Protein AF-0000000075095372 (afdb_homodimer)

Nearest PDB structures (foldseek):
  3ww0-assembly1_B  TM=9.740E-01  e=1.555E-12  Homo sapiens
  3ww0-assembly1_A  TM=9.741E-01  e=2.076E-12  Homo sapiens
  3wvz-assembly1_B  TM=9.297E-01  e=2.937E-12  Homo sapiens
  3wvz-assembly1_A  TM=8.226E-01  e=2.199E-12  Homo sapiens
  6oe6-assembly1_A  TM=3.689E-01  e=2.497E+00  Leptospira interrogans serovar Copenhageni str. Fiocruz L1-130

Foldseek 3Di:
DQQQKWKDQPPDDIDSRWDDPDPFKTKDKDALQQPGFKMKMFTPPPDFDPPQKKKWKWKWDDDVVDPTDTHTFAIAHPVRGMDMGTCNVVVVVVVVVVVPPDPPPDDPPPRRSMMMMMIGIGGPVCRVVVVVVNVPPPPPPPPD/DQQQKWKDQPPDDIDSRWDDPDPFKTKDKDALQQPTFKMKMFTPPPDFDPPQKKKWKWKWDDDVVDDTDTHTFAIAHPVRGMDMGGCNVVVVVVVVVVVPPDPPPDDPPPSRSMMMMMIGIGGPVCRVVVVVVNVPVPPPPPPD

Solvent-accessible surface area (backbone atoms only — not comparable to full-atom values): 16147 Å² total; per-residue (Å²): 117,40,61,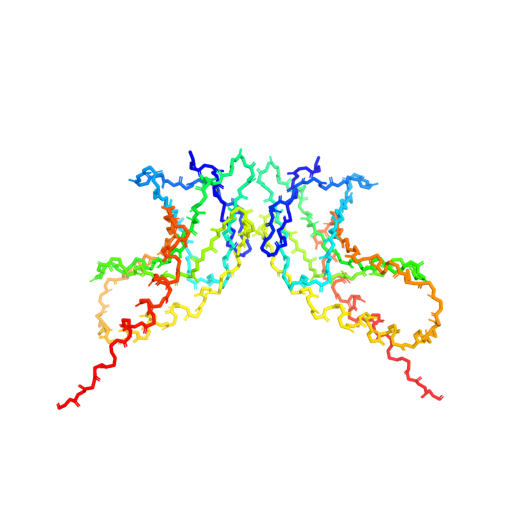27,40,32,37,32,44,66,34,34,62,60,41,42,79,34,40,67,78,49,98,48,32,34,37,40,78,38,71,73,42,80,78,43,47,39,37,35,44,31,37,60,70,78,51,79,68,65,88,69,36,25,37,38,32,29,38,27,55,61,38,96,91,41,77,78,53,74,39,82,74,52,65,33,29,80,86,30,19,17,40,75,43,81,42,47,71,54,51,54,54,52,48,59,68,45,61,74,63,74,84,75,83,75,77,80,65,74,70,70,42,40,29,34,43,35,36,35,58,37,58,49,83,47,51,66,59,54,60,54,47,64,65,55,66,63,67,74,78,69,84,124,118,41,62,27,40,33,37,32,45,66,35,34,62,59,43,43,78,34,41,66,79,49,96,49,30,33,36,39,79,38,70,73,40,80,78,43,46,40,36,34,45,31,38,58,71,77,51,79,68,65,88,70,38,25,37,37,32,30,38,26,54,60,37,96,91,42,75,79,53,76,38,81,75,51,65,32,29,80,88,30,19,17,39,74,42,81,42,45,69,55,51,55,56,50,51,61,66,46,60,74,63,76,85,76,83,78,77,78,68,76,71,70,42,40,28,34,42,34,36,36,59,39,58,49,83,48,51,65,58,53,59,54,46,63,66,56,65,64,67,74,79,71,83,121

Sequence (288 aa):
MSNVFGLIVSGRLVQTNFAPLSETQFLITITEADNINHAVVFLTGVAPLPAGTVGMVYWSWPDPAAPPNWQLLGHISNTKPSAIFKIGTLKKLHELSSENKFISAFGQQQICHNAQIGIAIEPESNVQLLASSVVSTSATYVFGMSNVFGLIVSGRLVQTNFAPLSETQFLITITEADNINHAVVFLTGVAPLPAGTVGMVYWSWPDPAAPPNWQLLGHISNTKPSAIFKIGTLKKLHELSSENKFISAFGQQQICHNAQIGIAIEPESNVQLLASSVVSTSATYVFG

Organism: Spodoptera litura (NCBI:txid69820)

InterPro domains:
  IPR008493 Hikeshi-like, N-terminal domain [PF05603] (8-129)
  IPR031318 OPI10 family [PTHR12925] (1-130)

pLDDT: mean 78.56, std 23.01, range [23.28, 98.75]

Radius of gyration: 22.29 Å; Cα contacts (8 Å, |Δi|>4): 541; chains: 2; bounding box: 46×72×50 Å

Secondary structure (DSSP, 8-state):
-GGGEEEEETTS--B--PEESSSSEEEEEESSGGG--EEEEEE-SSSPPPTTEEEEEEEE--BTTB---EEEEEEE-SSS-EEEEE-HHHHHHHHHHGGGS---SS--------EEEEEEEEETTHHHHHHHHHHHT-------/-GGGEEEEETTS--B--PEESSSSEEEEEESSGGG--EEEEEE-SSSPPPTTEEEEEEEE--BTTB---EEEEEEE-SSS-EEEEE-HHHHHHHHHHGGGS----S--------EEEEEEEEEGGGHHHHHHHHHHT-------

Structure (mmCIF, N/CA/C/O backbone):
data_AF-0000000075095372-model_v1
#
loop_
_entity.id
_entity.type
_entity.pdbx_description
1 polymer 'Protein OPI10 homolog'
#
loop_
_atom_site.group_PDB
_atom_site.id
_atom_site.type_symbol
_atom_site.label_atom_id
_atom_site.label_alt_id
_atom_site.label_comp_id
_atom_site.label_asym_id
_atom_site.label_entity_id
_atom_site.label_seq_id
_atom_site.pdbx_PDB_ins_code
_atom_site.Cartn_x
_atom_site.Cartn_y
_atom_site.Cartn_z
_atom_site.occupancy
_atom_site.B_iso_or_equiv
_atom_site.auth_seq_id
_atom_site.auth_comp_id
_atom_site.auth_asym_id
_atom_site.auth_atom_id
_atom_site.pdbx_PDB_model_num
ATOM 1 N N . MET A 1 1 ? 16.172 -9.953 -8.555 1 64.25 1 MET A N 1
ATOM 2 C CA . MET A 1 1 ? 14.906 -9.32 -8.93 1 64.25 1 MET A CA 1
ATOM 3 C C . MET A 1 1 ? 13.859 -9.508 -7.836 1 64.25 1 MET A C 1
ATOM 5 O O . MET A 1 1 ? 12.805 -8.875 -7.867 1 64.25 1 MET A O 1
ATOM 9 N N . SER A 1 2 ? 14.156 -10.336 -6.824 1 75.81 2 SER A N 1
ATOM 10 C CA . SER A 1 2 ? 13.195 -10.711 -5.789 1 75.81 2 SER A CA 1
ATOM 11 C C . SER A 1 2 ? 12.828 -9.508 -4.922 1 75.81 2 SER A C 1
ATOM 13 O O . SER A 1 2 ? 11.734 -9.453 -4.359 1 75.81 2 SER A O 1
ATOM 15 N N . ASN A 1 3 ? 13.688 -8.422 -4.93 1 91.62 3 ASN A N 1
ATOM 16 C CA . ASN A 1 3 ? 13.422 -7.27 -4.078 1 91.62 3 ASN A CA 1
ATOM 17 C C . ASN A 1 3 ? 12.781 -6.129 -4.867 1 91.62 3 ASN A C 1
ATOM 19 O O . ASN A 1 3 ? 12.672 -5.008 -4.363 1 91.62 3 ASN A O 1
ATOM 23 N N . VAL A 1 4 ? 12.391 -6.496 -6.125 1 96.88 4 VAL A N 1
ATOM 24 C CA . VAL A 1 4 ? 11.844 -5.473 -7.012 1 96.88 4 VAL A CA 1
ATOM 25 C C . VAL A 1 4 ? 10.344 -5.305 -6.742 1 96.88 4 VAL A C 1
ATOM 27 O O . VAL A 1 4 ? 9.758 -4.277 -7.094 1 96.88 4 VAL A O 1
ATOM 30 N N . PHE A 1 5 ? 9.75 -6.301 -6.098 1 98.12 5 PHE A N 1
ATOM 31 C CA . PHE A 1 5 ? 8.32 -6.258 -5.812 1 98.12 5 PHE A CA 1
ATOM 32 C C . PHE A 1 5 ? 8.062 -6.121 -4.316 1 98.12 5 PHE A C 1
ATOM 34 O O . PHE A 1 5 ? 8.844 -6.625 -3.502 1 98.12 5 PHE A O 1
ATOM 41 N N . GLY A 1 6 ? 7.016 -5.445 -3.996 1 98.44 6 GLY A N 1
ATOM 42 C CA . GLY A 1 6 ? 6.543 -5.34 -2.623 1 98.44 6 GLY A CA 1
ATOM 43 C C . GLY A 1 6 ? 5.078 -5.691 -2.469 1 98.44 6 GLY A C 1
ATOM 44 O O . GLY A 1 6 ? 4.305 -5.594 -3.426 1 98.44 6 GLY A O 1
ATOM 45 N N . LEU A 1 7 ? 4.734 -6.098 -1.322 1 98.44 7 LEU A N 1
ATOM 46 C CA . LEU A 1 7 ? 3.371 -6.453 -0.94 1 98.44 7 LEU A CA 1
ATOM 47 C C . LEU A 1 7 ? 2.996 -5.816 0.393 1 98.44 7 LEU A C 1
ATOM 49 O O . LEU A 1 7 ? 3.789 -5.824 1.336 1 98.44 7 LEU A O 1
ATOM 53 N N . ILE A 1 8 ? 1.867 -5.219 0.417 1 98.31 8 ILE A N 1
ATOM 54 C CA . ILE A 1 8 ? 1.268 -4.789 1.675 1 98.31 8 ILE A CA 1
ATOM 55 C C . ILE A 1 8 ? -0.127 -5.395 1.816 1 98.31 8 ILE A C 1
ATOM 57 O O . ILE A 1 8 ? -1.007 -5.141 0.99 1 98.31 8 ILE A O 1
ATOM 61 N N . VAL A 1 9 ? -0.243 -6.242 2.775 1 97.06 9 VAL A N 1
ATOM 62 C CA . VAL A 1 9 ? -1.575 -6.582 3.262 1 97.06 9 VAL A CA 1
ATOM 63 C C . VAL A 1 9 ? -2.025 -5.555 4.297 1 97.06 9 VAL A C 1
ATOM 65 O O . VAL A 1 9 ? -1.304 -5.277 5.262 1 97.06 9 VAL A O 1
ATOM 68 N N . SER A 1 10 ? -3.195 -4.953 4.055 1 95.94 10 SER A N 1
ATOM 69 C CA . SER A 1 10 ? -3.635 -3.873 4.934 1 95.94 10 SER A CA 1
ATOM 70 C C . SER A 1 10 ? -3.471 -4.25 6.402 1 95.94 10 SER A C 1
ATOM 72 O O . SER A 1 10 ? -3.898 -5.328 6.824 1 95.94 10 SER A O 1
ATOM 74 N N . GLY A 1 11 ? -2.83 -3.375 7.18 1 97.19 11 GLY A N 1
ATOM 75 C CA . GLY A 1 11 ? -2.639 -3.576 8.609 1 97.19 11 GLY A CA 1
ATOM 76 C C . GLY A 1 11 ? -1.372 -4.344 8.938 1 97.19 11 GLY A C 1
ATOM 77 O O . GLY A 1 11 ? -0.994 -4.453 10.102 1 97.19 11 GLY A O 1
ATOM 78 N N . ARG A 1 12 ? -0.708 -4.859 7.977 1 97.56 12 ARG A N 1
ATOM 79 C CA . ARG A 1 12 ? 0.496 -5.652 8.195 1 97.56 12 ARG A CA 1
ATOM 80 C C . ARG A 1 12 ? 1.734 -4.93 7.68 1 97.56 12 ARG A C 1
ATOM 82 O O . ARG A 1 12 ? 1.622 -3.936 6.961 1 97.56 12 ARG A O 1
ATOM 89 N N . LEU A 1 13 ? 2.877 -5.461 8.117 1 98.06 13 LEU A N 1
ATOM 90 C CA . LEU A 1 13 ? 4.145 -4.891 7.676 1 98.06 13 LEU A CA 1
ATOM 91 C C . LEU A 1 13 ? 4.395 -5.203 6.203 1 98.06 13 LEU A C 1
ATOM 93 O O . LEU A 1 13 ? 4.062 -6.297 5.734 1 98.06 13 LEU A O 1
ATOM 97 N N . VAL A 1 14 ? 4.992 -4.273 5.555 1 98.12 14 VAL A N 1
ATOM 98 C CA . VAL A 1 14 ? 5.375 -4.445 4.156 1 98.12 14 VAL A CA 1
ATOM 99 C C . VAL A 1 14 ? 6.254 -5.684 4.008 1 98.12 14 VAL A C 1
ATOM 101 O O . VAL A 1 14 ? 7.098 -5.961 4.863 1 98.12 14 VAL A O 1
ATOM 104 N N . GLN A 1 15 ? 6.035 -6.43 2.924 1 97.12 15 GLN A N 1
ATOM 105 C CA . GLN A 1 15 ? 6.852 -7.59 2.58 1 97.12 15 GLN A CA 1
ATOM 106 C C . GLN A 1 15 ? 7.5 -7.422 1.21 1 97.12 15 GLN A C 1
ATOM 108 O O . GLN A 1 15 ? 6.832 -7.047 0.243 1 97.12 15 GLN A O 1
ATOM 113 N N . THR A 1 16 ? 8.828 -7.645 1.102 1 96.81 16 THR A N 1
ATOM 114 C CA . THR A 1 16 ? 9.531 -7.504 -0.169 1 96.81 16 THR A CA 1
ATOM 115 C C . THR A 1 16 ? 10.32 -8.773 -0.495 1 96.81 16 THR A C 1
ATOM 117 O O . THR A 1 16 ? 11.156 -8.773 -1.399 1 96.81 16 THR A O 1
ATOM 120 N N . ASN A 1 17 ? 10.055 -9.852 0.268 1 95.44 17 ASN A N 1
ATOM 121 C CA . ASN A 1 17 ? 10.836 -11.07 0.126 1 95.44 17 ASN A CA 1
ATOM 122 C C . ASN A 1 17 ? 10.156 -12.07 -0.807 1 95.44 17 ASN A C 1
ATOM 124 O O . ASN A 1 17 ? 9.977 -13.234 -0.45 1 95.44 17 ASN A O 1
ATOM 128 N N . PHE A 1 18 ? 9.852 -11.703 -2.016 1 96.81 18 PHE A N 1
ATOM 129 C CA . PHE A 1 18 ? 9.312 -12.609 -3.027 1 96.81 18 PHE A CA 1
ATOM 130 C C . PHE A 1 18 ? 10.336 -13.664 -3.412 1 96.81 18 PHE A C 1
ATOM 132 O O . PHE A 1 18 ? 11.508 -13.344 -3.643 1 96.81 18 PHE A O 1
ATOM 139 N N . ALA A 1 19 ? 9.891 -14.828 -3.42 1 95.56 19 ALA A N 1
ATOM 140 C CA . ALA A 1 19 ? 10.758 -15.914 -3.863 1 95.56 19 ALA A CA 1
ATOM 141 C C . ALA A 1 19 ? 10.68 -16.109 -5.375 1 95.56 19 ALA A C 1
ATOM 143 O O . ALA A 1 19 ? 9.586 -16.172 -5.941 1 95.56 19 ALA A O 1
ATOM 144 N N . PRO A 1 20 ? 11.844 -16.156 -5.977 1 94.69 20 PRO A N 1
ATOM 145 C CA . PRO A 1 20 ? 11.812 -16.422 -7.418 1 94.69 20 PRO A CA 1
ATOM 146 C C . PRO A 1 20 ? 11.477 -17.875 -7.742 1 94.69 20 PRO A C 1
ATOM 148 O O . PRO A 1 20 ? 12.039 -18.797 -7.145 1 94.69 20 PRO A O 1
ATOM 151 N N . LEU A 1 21 ? 10.461 -18.141 -8.531 1 92.44 21 LEU A N 1
ATOM 152 C CA . LEU A 1 21 ? 10.141 -19.469 -9.055 1 92.44 21 LEU A CA 1
ATOM 153 C C . LEU A 1 21 ? 10.852 -19.719 -10.375 1 92.44 21 LEU A C 1
ATOM 155 O O . LEU A 1 21 ? 11.172 -20.859 -10.711 1 92.44 21 LEU A O 1
ATOM 159 N N . SER A 1 22 ? 11.055 -18.703 -11.141 1 94.62 22 SER A N 1
ATOM 160 C CA . SER A 1 22 ? 11.828 -18.641 -12.375 1 94.62 22 SER A CA 1
ATOM 161 C C . SER A 1 22 ? 12.453 -17.266 -12.57 1 94.62 22 SER A C 1
ATOM 163 O O . SER A 1 22 ? 12.477 -16.453 -11.648 1 94.62 22 SER A O 1
ATOM 165 N N . GLU A 1 23 ? 13 -17.031 -13.68 1 93 23 GLU A N 1
ATOM 166 C CA . GLU A 1 23 ? 13.586 -15.727 -13.969 1 93 23 GLU A CA 1
ATOM 167 C C . GLU A 1 23 ? 12.508 -14.648 -14.055 1 93 23 GLU A C 1
ATOM 169 O O . GLU A 1 23 ? 12.797 -13.469 -13.875 1 93 23 GLU A O 1
ATOM 174 N N . THR A 1 24 ? 11.258 -15.023 -14.359 1 95.19 24 THR A N 1
ATOM 175 C CA . THR A 1 24 ? 10.227 -14.031 -14.617 1 95.19 24 THR A CA 1
ATOM 176 C C . THR A 1 24 ? 9.016 -14.25 -13.711 1 95.19 24 THR A C 1
ATOM 178 O O . THR A 1 24 ? 7.98 -13.609 -13.875 1 95.19 24 THR A O 1
ATOM 181 N N . GLN A 1 25 ? 9.102 -15.273 -12.836 1 96.19 25 GLN A N 1
ATOM 182 C CA . GLN A 1 25 ? 7.988 -15.578 -11.945 1 96.19 25 GLN A CA 1
ATOM 183 C C . GLN A 1 25 ? 8.422 -15.484 -10.477 1 96.19 25 GLN A C 1
ATOM 185 O O . GLN A 1 25 ? 9.461 -16.016 -10.102 1 96.19 25 GLN A O 1
ATOM 190 N N . PHE A 1 26 ? 7.598 -14.898 -9.664 1 97 26 PHE A N 1
ATOM 191 C CA . PHE A 1 26 ? 7.883 -14.625 -8.258 1 97 26 PHE A CA 1
ATOM 192 C C . PHE A 1 26 ? 6.676 -14.961 -7.387 1 97 26 PHE A C 1
ATOM 194 O O . PHE A 1 26 ? 5.531 -14.742 -7.793 1 97 26 PHE A O 1
ATOM 201 N N . LEU A 1 27 ? 6.992 -15.477 -6.227 1 96 27 LEU A N 1
ATOM 202 C CA . LEU A 1 27 ? 5.926 -15.938 -5.344 1 96 27 LEU A CA 1
ATOM 203 C C . LEU A 1 27 ? 6.137 -15.43 -3.922 1 96 27 LEU A C 1
ATOM 205 O O . LEU A 1 27 ? 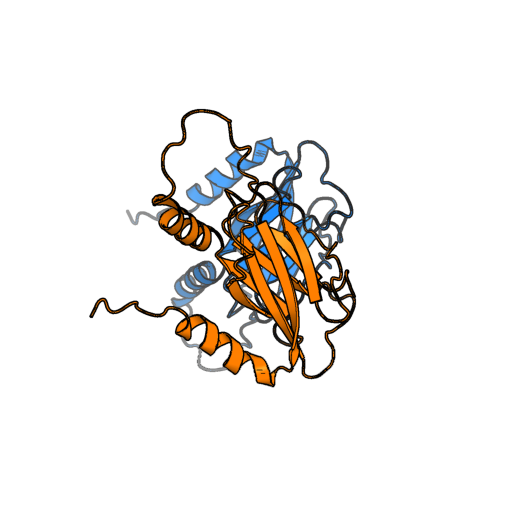7.273 -15.328 -3.457 1 96 27 LEU A O 1
ATOM 209 N N . ILE A 1 28 ? 5.066 -15.117 -3.25 1 95.81 28 ILE A N 1
ATOM 210 C CA . ILE A 1 28 ? 5.121 -14.828 -1.82 1 95.81 28 ILE A CA 1
ATOM 211 C C . ILE A 1 28 ? 3.914 -15.453 -1.124 1 95.81 28 ILE A C 1
ATOM 213 O O . ILE A 1 28 ? 2.814 -15.484 -1.679 1 95.81 28 ILE A O 1
ATOM 217 N N . THR A 1 29 ? 4.172 -15.953 0.059 1 93.62 29 THR A N 1
ATOM 218 C CA . THR A 1 29 ? 3.117 -16.609 0.832 1 93.62 29 THR A CA 1
ATOM 219 C C . THR A 1 29 ? 2.615 -15.688 1.94 1 93.62 29 THR A C 1
ATOM 221 O O . THR A 1 29 ? 3.41 -15.039 2.627 1 93.62 29 THR A O 1
ATOM 224 N N . ILE A 1 30 ? 1.36 -15.508 2.039 1 93.44 30 ILE A N 1
ATOM 225 C CA . ILE A 1 30 ? 0.713 -14.719 3.082 1 93.44 30 ILE A CA 1
ATOM 226 C C . ILE A 1 30 ? 0.063 -15.648 4.105 1 93.44 30 ILE A C 1
ATOM 228 O O . ILE A 1 30 ? -0.86 -16.391 3.775 1 93.44 30 ILE A O 1
ATOM 232 N N . THR A 1 31 ? 0.546 -15.547 5.25 1 90.12 31 THR A N 1
ATOM 233 C CA . THR A 1 31 ? -0.037 -16.359 6.312 1 90.12 31 THR A CA 1
ATOM 234 C C . THR A 1 31 ? -1.256 -15.656 6.914 1 90.12 31 THR A C 1
ATOM 236 O O . THR A 1 31 ? -1.412 -14.445 6.781 1 90.12 31 THR A O 1
ATOM 239 N N . GLU A 1 32 ? -2.209 -16.391 7.539 1 87.31 32 GLU A N 1
ATOM 240 C CA . GLU A 1 32 ? -3.41 -15.844 8.172 1 87.31 32 GLU A CA 1
ATOM 241 C C . GLU A 1 32 ? -4.207 -14.984 7.203 1 87.31 32 GLU A C 1
ATOM 243 O O . GLU A 1 32 ? -4.555 -13.844 7.52 1 87.31 32 GLU A O 1
ATOM 248 N N . ALA A 1 33 ? -4.449 -15.531 6.086 1 86.62 33 ALA A N 1
ATOM 249 C CA . ALA A 1 33 ? -5.035 -14.789 4.977 1 86.62 33 ALA A CA 1
ATOM 250 C C . ALA A 1 33 ? -6.551 -14.695 5.109 1 86.62 33 ALA A C 1
ATOM 252 O O . ALA A 1 33 ? -7.215 -14.047 4.301 1 86.62 33 ALA A O 1
ATOM 253 N N . ASP A 1 34 ? -7.113 -15.242 6.148 1 80.25 34 ASP A N 1
ATOM 254 C CA . ASP A 1 34 ? -8.562 -15.344 6.289 1 80.25 34 ASP A CA 1
ATOM 255 C C . ASP A 1 34 ? -9.203 -13.961 6.391 1 80.25 34 ASP A C 1
ATOM 257 O O . ASP A 1 34 ? -10.32 -13.75 5.914 1 80.25 34 ASP A O 1
ATOM 261 N N . ASN A 1 35 ? -8.516 -13.008 6.895 1 82.62 35 ASN A N 1
ATOM 262 C CA . ASN A 1 35 ? -9.148 -11.719 7.172 1 82.62 35 ASN A CA 1
ATOM 263 C C . ASN A 1 35 ? -8.555 -10.609 6.309 1 82.62 35 ASN A C 1
ATOM 265 O O . ASN A 1 35 ? -8.703 -9.422 6.625 1 82.62 35 ASN A O 1
ATOM 269 N N . ILE A 1 36 ? -7.992 -11.047 5.219 1 87.5 36 ILE A N 1
ATOM 270 C CA . ILE A 1 36 ? -7.395 -10.031 4.355 1 87.5 36 ILE A CA 1
ATOM 271 C C . ILE A 1 36 ? -8.469 -9.406 3.473 1 87.5 36 ILE A C 1
ATOM 273 O O . ILE A 1 36 ? -9.227 -10.117 2.811 1 87.5 36 ILE A O 1
ATOM 277 N N . ASN A 1 37 ? -8.539 -8.094 3.5 1 89.62 37 ASN A N 1
ATOM 278 C CA . ASN A 1 37 ? -9.508 -7.398 2.666 1 89.62 37 ASN A CA 1
ATOM 279 C C . ASN A 1 37 ? -8.852 -6.789 1.43 1 89.62 37 ASN A C 1
ATOM 281 O O . ASN A 1 37 ? -9.367 -6.93 0.318 1 89.62 37 ASN A O 1
ATOM 285 N N . HIS A 1 38 ? -7.773 -6.195 1.597 1 93.94 38 HIS A N 1
ATOM 286 C CA . HIS A 1 38 ? -7.07 -5.52 0.512 1 93.94 38 HIS A CA 1
ATOM 287 C C . HIS A 1 38 ? -5.582 -5.855 0.53 1 93.94 38 HIS A C 1
ATOM 289 O O . HIS A 1 38 ? -4.996 -6.043 1.6 1 93.94 38 HIS A O 1
ATOM 295 N N . ALA A 1 39 ? -5.074 -5.945 -0.593 1 96.38 39 ALA A N 1
ATOM 296 C CA . ALA A 1 39 ? -3.633 -6.105 -0.777 1 96.38 39 ALA A CA 1
ATOM 297 C C . ALA A 1 39 ? -3.092 -5.098 -1.786 1 96.38 39 ALA A C 1
ATOM 299 O O . ALA A 1 39 ? -3.744 -4.805 -2.791 1 96.38 39 ALA A O 1
ATOM 300 N N . VAL A 1 40 ? -1.949 -4.57 -1.527 1 98.25 40 VAL A N 1
ATOM 301 C CA . VAL A 1 40 ? -1.259 -3.656 -2.43 1 98.25 40 VAL A CA 1
ATOM 302 C C . VAL A 1 40 ? 0.003 -4.32 -2.975 1 98.25 40 VAL A C 1
ATOM 304 O O . VAL A 1 40 ? 0.828 -4.824 -2.207 1 98.25 40 VAL A O 1
ATOM 307 N N . VAL A 1 41 ? 0.137 -4.414 -4.273 1 98.62 41 VAL A N 1
ATOM 308 C CA . VAL A 1 41 ? 1.36 -4.859 -4.93 1 98.62 41 VAL A CA 1
ATOM 309 C C . VAL A 1 41 ? 2.037 -3.682 -5.625 1 98.62 41 VAL A C 1
ATOM 311 O O . VAL A 1 41 ? 1.367 -2.855 -6.254 1 98.62 41 VAL A O 1
ATOM 314 N N . PHE A 1 42 ? 3.336 -3.549 -5.5 1 98.75 42 PHE A N 1
ATOM 315 C CA . PHE A 1 42 ? 4 -2.379 -6.062 1 98.75 42 PHE A CA 1
ATOM 316 C C . PHE A 1 42 ? 5.449 -2.693 -6.41 1 98.75 42 PHE A C 1
ATOM 318 O O . PHE A 1 42 ? 6.016 -3.668 -5.91 1 98.75 42 PHE A O 1
ATOM 325 N N . LEU A 1 43 ? 6.078 -1.909 -7.316 1 98.69 43 LEU A N 1
ATOM 326 C CA . LEU A 1 43 ? 7.523 -1.895 -7.531 1 98.69 43 LEU A CA 1
ATOM 327 C C . LEU A 1 43 ? 8.234 -1.131 -6.422 1 98.69 43 LEU A C 1
ATOM 329 O O . LEU A 1 43 ? 7.805 -0.039 -6.039 1 98.69 43 LEU A O 1
ATOM 333 N N . THR A 1 44 ? 9.289 -1.643 -5.887 1 97.75 44 THR A N 1
ATOM 334 C CA . THR A 1 44 ? 9.977 -1.05 -4.742 1 97.75 44 THR A CA 1
ATOM 335 C C . THR A 1 44 ? 10.82 0.146 -5.18 1 97.75 44 THR A C 1
ATOM 337 O O . THR A 1 44 ? 11.242 0.952 -4.348 1 97.75 44 THR A O 1
ATOM 340 N N . GLY A 1 45 ? 11.109 0.268 -6.496 1 96.12 45 GLY A N 1
ATOM 341 C CA . GLY A 1 45 ? 11.961 1.331 -7.012 1 96.12 45 GLY A CA 1
ATOM 342 C C . GLY A 1 45 ? 13.422 0.94 -7.094 1 96.12 45 GLY A C 1
ATOM 343 O O . GLY A 1 45 ? 14.258 1.725 -7.551 1 96.12 45 GLY A O 1
ATOM 344 N N . VAL A 1 46 ? 13.75 -0.236 -6.621 1 95.19 46 VAL A N 1
ATOM 345 C CA . VAL A 1 46 ? 15.125 -0.729 -6.688 1 95.19 46 VAL A CA 1
ATOM 346 C C . VAL A 1 46 ? 15.555 -0.859 -8.148 1 95.19 46 VAL A C 1
ATOM 348 O O . VAL A 1 46 ? 16.703 -0.538 -8.492 1 95.19 46 VAL A O 1
ATOM 351 N N . ALA A 1 47 ? 14.719 -1.36 -9.016 1 96.06 47 ALA A N 1
ATOM 352 C CA . ALA A 1 47 ? 14.93 -1.491 -10.453 1 96.06 47 ALA A CA 1
ATOM 353 C C . ALA A 1 47 ? 13.594 -1.506 -11.203 1 96.06 47 ALA A C 1
ATOM 355 O O . ALA A 1 47 ? 12.586 -1.979 -10.672 1 96.06 47 ALA A O 1
ATOM 356 N N . PRO A 1 48 ? 13.625 -0.955 -12.398 1 97.19 48 PRO A N 1
ATOM 357 C CA . PRO A 1 48 ? 12.414 -1.061 -13.211 1 97.19 48 PRO A CA 1
ATOM 358 C C . PRO A 1 48 ? 12.203 -2.463 -13.781 1 97.19 48 PRO A C 1
ATOM 360 O O . PRO A 1 48 ? 13.117 -3.293 -13.742 1 97.19 48 PRO A O 1
ATOM 363 N N . LEU A 1 49 ? 11.016 -2.715 -14.273 1 97.31 49 LEU A N 1
ATOM 364 C CA . LEU A 1 49 ? 10.789 -3.912 -15.078 1 97.31 49 LEU A CA 1
ATOM 365 C C . LEU A 1 49 ? 11.5 -3.805 -16.422 1 97.31 49 LEU A C 1
ATOM 367 O O . LEU A 1 49 ? 11.781 -2.699 -16.891 1 97.31 49 LEU A O 1
ATOM 371 N N . PRO A 1 50 ? 11.781 -4.992 -17 1 96.88 50 PRO A N 1
ATOM 372 C CA . PRO A 1 50 ? 12.289 -4.922 -18.375 1 96.88 50 PRO A CA 1
ATOM 373 C C . PRO A 1 50 ? 11.367 -4.137 -19.297 1 96.88 50 PRO A C 1
ATOM 375 O O . PRO A 1 50 ? 10.141 -4.195 -19.156 1 96.88 50 PRO A O 1
ATOM 378 N N . ALA A 1 51 ? 11.992 -3.422 -20.234 1 97.12 51 ALA A N 1
ATOM 379 C CA . ALA A 1 51 ? 11.211 -2.605 -21.156 1 97.12 51 ALA A CA 1
ATOM 380 C C . ALA A 1 51 ? 10.18 -3.449 -21.891 1 97.12 51 ALA A C 1
ATOM 382 O O . ALA A 1 51 ? 10.484 -4.555 -22.344 1 97.12 51 ALA A O 1
ATOM 383 N N . GLY A 1 52 ? 8.906 -2.934 -22 1 96 52 GLY A N 1
ATOM 384 C CA . GLY A 1 52 ? 7.852 -3.582 -22.766 1 96 52 GLY A CA 1
ATOM 385 C C . GLY A 1 52 ? 7.16 -4.699 -22.016 1 96 52 GLY A C 1
ATOM 386 O O . GLY A 1 52 ? 6.422 -5.492 -22.594 1 96 52 GLY A O 1
ATOM 387 N N . THR A 1 53 ? 7.438 -4.805 -20.719 1 97.75 53 THR A N 1
ATOM 388 C CA . THR A 1 53 ? 6.828 -5.887 -19.953 1 97.75 53 THR A CA 1
ATOM 389 C C . THR A 1 53 ? 5.949 -5.332 -18.844 1 97.75 53 THR A C 1
ATOM 391 O O . THR A 1 53 ? 5.977 -4.133 -18.562 1 97.75 53 THR A O 1
ATOM 394 N N . VAL A 1 54 ? 5.109 -6.199 -18.312 1 98.06 54 VAL A N 1
ATOM 395 C CA . VAL A 1 54 ? 4.285 -5.922 -17.141 1 98.06 54 VAL A CA 1
ATOM 396 C C . VAL A 1 54 ? 4.445 -7.047 -16.109 1 98.06 54 VAL A C 1
ATOM 398 O O . VAL A 1 54 ? 4.992 -8.102 -16.422 1 98.06 54 VAL A O 1
ATOM 401 N N . GLY A 1 55 ? 4.125 -6.789 -14.883 1 97.75 55 GLY A N 1
ATOM 402 C CA . GLY A 1 55 ? 3.963 -7.809 -13.859 1 97.75 55 GLY A CA 1
ATOM 403 C C . GLY A 1 55 ? 2.52 -8.234 -13.664 1 97.75 55 GLY A C 1
ATOM 404 O O . GLY A 1 55 ? 1.733 -7.516 -13.047 1 97.75 55 GLY A O 1
ATOM 405 N N . MET A 1 56 ? 2.137 -9.367 -14.18 1 97.81 56 MET A N 1
ATOM 406 C CA . MET A 1 56 ? 0.808 -9.93 -13.953 1 97.81 56 MET A CA 1
ATOM 407 C C . MET A 1 56 ? 0.677 -10.469 -12.531 1 97.81 56 MET A C 1
ATOM 409 O O . MET A 1 56 ? 1.532 -11.227 -12.07 1 97.81 56 MET A O 1
ATOM 413 N N . VAL A 1 57 ? -0.357 -10.086 -11.836 1 97.31 57 VAL A N 1
ATOM 414 C CA . VAL A 1 57 ? -0.521 -10.422 -10.422 1 97.31 57 VAL A CA 1
ATOM 415 C C . VAL A 1 57 ? -1.624 -11.469 -10.273 1 97.31 57 VAL A C 1
ATOM 417 O O . VAL A 1 57 ? -2.748 -11.273 -10.742 1 97.31 57 VAL A O 1
ATOM 420 N N . TYR A 1 58 ? -1.295 -12.508 -9.562 1 94.75 58 TYR A N 1
ATOM 421 C CA . TYR A 1 58 ? -2.232 -13.602 -9.352 1 94.75 58 TYR A CA 1
ATOM 422 C C . TYR A 1 58 ? -2.43 -13.867 -7.863 1 94.75 58 TYR A C 1
ATOM 424 O O . TYR A 1 58 ? -1.537 -13.602 -7.055 1 94.75 58 TYR A O 1
ATOM 432 N N . TRP A 1 59 ? -3.582 -14.391 -7.605 1 92.31 59 TRP A N 1
ATOM 433 C CA . TRP A 1 59 ? -3.938 -14.812 -6.254 1 92.31 59 TRP A CA 1
ATOM 434 C C . TRP A 1 59 ? -4.285 -16.297 -6.215 1 92.31 59 TRP A C 1
ATOM 436 O O . TRP A 1 59 ? -4.977 -16.797 -7.102 1 92.31 59 TRP A O 1
ATOM 446 N N . SER A 1 60 ? -3.736 -16.922 -5.227 1 87.81 60 SER A N 1
ATOM 447 C CA . SER A 1 60 ? -4.105 -18.312 -5.062 1 87.81 60 SER A CA 1
ATOM 448 C C . SER A 1 60 ? -4.359 -18.656 -3.596 1 87.81 60 SER A C 1
ATOM 450 O O . SER A 1 60 ? -3.605 -18.234 -2.717 1 87.81 60 SER A O 1
ATOM 452 N N . TRP A 1 61 ? -5.477 -19.312 -3.412 1 79.06 61 TRP A N 1
ATOM 453 C CA . TRP A 1 61 ? -5.77 -19.891 -2.111 1 79.06 61 TRP A CA 1
ATOM 454 C C . TRP A 1 61 ? -5.395 -21.375 -2.09 1 79.06 61 TRP A C 1
ATOM 456 O O . TRP A 1 61 ? -5.914 -22.172 -2.881 1 79.06 61 TRP A O 1
ATOM 466 N N . PRO A 1 62 ? -4.316 -21.625 -1.469 1 64.88 62 PRO A N 1
ATOM 467 C CA . PRO A 1 62 ? -3.938 -23.031 -1.507 1 64.88 62 PRO A CA 1
ATOM 468 C C . PRO A 1 62 ? -5.02 -23.953 -0.94 1 64.88 62 PRO A C 1
ATOM 470 O O . PRO A 1 62 ? -5.621 -23.641 0.091 1 64.88 62 PRO A O 1
ATOM 473 N N . ASP A 1 63 ? -5.715 -24.656 -1.789 1 62.56 63 ASP A N 1
ATOM 474 C CA . ASP A 1 63 ? -6.586 -25.75 -1.39 1 62.56 63 ASP A CA 1
ATOM 475 C C . ASP A 1 63 ? -5.844 -27.094 -1.434 1 62.56 63 ASP A C 1
ATOM 477 O O . ASP A 1 63 ? -5.359 -27.5 -2.49 1 62.56 63 ASP A O 1
ATOM 481 N N . PRO A 1 64 ? -5.52 -27.562 -0.162 1 58.75 64 PRO A N 1
ATOM 482 C CA . PRO A 1 64 ? -4.801 -28.844 -0.142 1 58.75 64 PRO A CA 1
ATOM 483 C C . PRO A 1 64 ? -5.434 -29.891 -1.056 1 58.75 64 PRO A C 1
ATOM 485 O O . PRO A 1 64 ? -4.746 -30.797 -1.541 1 58.75 64 PRO A O 1
ATOM 488 N N . ALA A 1 65 ? -6.746 -29.859 -1.125 1 59.44 65 ALA A N 1
ATOM 489 C CA . ALA A 1 65 ? -7.441 -30.906 -1.86 1 59.44 65 ALA A CA 1
ATOM 490 C C . ALA A 1 65 ? -7.59 -30.547 -3.334 1 59.44 65 ALA A C 1
ATOM 492 O O . ALA A 1 65 ? -8.18 -31.297 -4.113 1 59.44 65 ALA A O 1
ATOM 493 N N . ALA A 1 66 ? -7.207 -29.375 -3.658 1 59.91 66 ALA A N 1
ATOM 494 C CA . ALA A 1 66 ? -7.387 -28.953 -5.043 1 59.91 66 ALA A CA 1
ATOM 495 C C . ALA A 1 66 ? -6.113 -28.312 -5.59 1 59.91 66 ALA A C 1
ATOM 497 O O . ALA A 1 66 ? -5.285 -27.812 -4.824 1 59.91 66 ALA A O 1
ATOM 498 N N . PRO A 1 67 ? -5.789 -28.656 -6.906 1 62.56 67 PRO A N 1
ATOM 499 C CA . PRO A 1 67 ? -4.68 -27.938 -7.523 1 62.56 67 PRO A CA 1
ATOM 500 C C . PRO A 1 67 ? -4.754 -26.422 -7.293 1 62.56 67 PRO A C 1
ATOM 502 O O . PRO A 1 67 ? -5.828 -25.906 -6.992 1 62.56 67 PRO A O 1
ATOM 505 N N . PRO A 1 68 ? -3.594 -25.797 -7.301 1 64.69 68 PRO A N 1
ATOM 506 C CA . PRO A 1 68 ? -3.635 -24.344 -7.152 1 64.69 68 PRO A CA 1
ATOM 507 C C . PRO A 1 68 ? -4.574 -23.672 -8.156 1 64.69 68 PRO A C 1
ATOM 509 O O . PRO A 1 68 ? -4.625 -24.078 -9.32 1 64.69 68 PRO A O 1
ATOM 512 N N . ASN A 1 69 ? -5.477 -22.953 -7.68 1 80.56 69 ASN A N 1
ATOM 513 C CA . ASN A 1 69 ? -6.379 -22.125 -8.477 1 80.56 69 ASN A CA 1
ATOM 514 C C . ASN A 1 69 ? -5.949 -20.672 -8.469 1 80.56 69 ASN A C 1
ATOM 516 O O . ASN A 1 69 ? -6.246 -19.938 -7.52 1 80.56 69 ASN A O 1
ATOM 520 N N . TRP A 1 70 ? -5.105 -20.391 -9.531 1 86.56 70 TRP A N 1
ATOM 521 C CA . TRP A 1 70 ? -4.582 -19.047 -9.633 1 86.56 70 TRP A CA 1
ATOM 522 C C . TRP A 1 70 ? -5.602 -18.109 -10.281 1 86.56 70 TRP A C 1
ATOM 524 O O . TRP A 1 70 ? -6.152 -18.422 -11.344 1 86.56 70 TRP A O 1
ATOM 534 N N . GLN A 1 71 ? -5.949 -17.094 -9.578 1 88.75 71 GLN A N 1
ATOM 535 C CA . GLN A 1 71 ? -6.855 -16.078 -10.094 1 88.75 71 GLN A CA 1
ATOM 536 C C . GLN A 1 71 ? -6.102 -14.789 -10.445 1 88.75 71 GLN A C 1
ATOM 538 O O . GLN A 1 71 ? -5.355 -14.258 -9.625 1 88.75 71 GLN A O 1
ATOM 543 N N . LEU A 1 72 ? -6.273 -14.375 -11.727 1 92.31 72 LEU A N 1
ATOM 544 C CA . LEU A 1 72 ? -5.68 -13.109 -12.133 1 92.31 72 LEU A CA 1
ATOM 545 C C . LEU A 1 72 ? -6.355 -11.938 -11.43 1 92.31 72 LEU A C 1
ATOM 547 O O . LEU A 1 72 ? -7.578 -11.781 -11.5 1 92.31 72 LEU A O 1
ATOM 551 N N . LEU A 1 73 ? -5.602 -11.156 -10.797 1 93.44 73 LEU A N 1
ATOM 552 C CA . LEU A 1 73 ? -6.137 -9.977 -10.125 1 93.44 73 LEU A CA 1
ATOM 553 C C . LEU A 1 73 ? -6.012 -8.75 -11.016 1 93.44 73 LEU A C 1
ATOM 555 O O . LEU A 1 73 ? -6.906 -7.902 -11.047 1 93.44 73 LEU A O 1
ATOM 559 N N . GLY A 1 74 ? -4.91 -8.625 -11.703 1 96.12 74 GLY A N 1
ATOM 560 C CA . GLY A 1 74 ? -4.543 -7.484 -12.523 1 96.12 74 GLY A CA 1
ATOM 561 C C . GLY A 1 74 ? -3.062 -7.434 -12.844 1 96.12 74 GLY A C 1
ATOM 562 O O . GLY A 1 74 ? -2.424 -8.477 -13.016 1 96.12 74 GLY A O 1
ATOM 563 N N . HIS A 1 75 ? -2.568 -6.258 -13.094 1 97.38 75 HIS A N 1
ATOM 564 C CA . HIS A 1 75 ? -1.153 -6.129 -13.422 1 97.3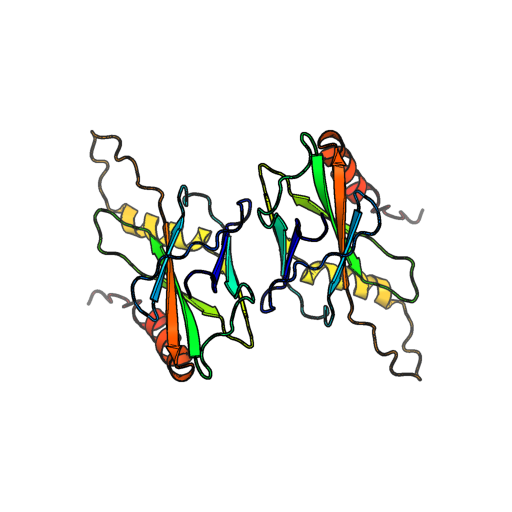8 75 HIS A CA 1
ATOM 565 C C . HIS A 1 75 ? -0.596 -4.793 -12.945 1 97.38 75 HIS A C 1
ATOM 567 O O . HIS A 1 75 ? -1.357 -3.871 -12.641 1 97.38 75 HIS A O 1
ATOM 573 N N . ILE A 1 76 ? 0.718 -4.719 -12.758 1 98 76 ILE A N 1
ATOM 574 C CA . ILE A 1 76 ? 1.476 -3.486 -12.562 1 98 76 ILE A CA 1
ATOM 575 C C . ILE A 1 76 ? 2.506 -3.33 -13.68 1 98 76 ILE A C 1
ATOM 577 O O . ILE A 1 76 ? 2.816 -4.293 -14.383 1 98 76 ILE A O 1
ATOM 581 N N . SER A 1 77 ? 2.977 -2.119 -13.867 1 98.38 77 SER A N 1
ATOM 582 C CA . SER A 1 77 ? 3.926 -1.776 -14.914 1 98.38 77 SER A CA 1
ATOM 583 C C . SER A 1 77 ? 4.828 -0.623 -14.492 1 98.38 77 SER A C 1
ATOM 585 O O . SER A 1 77 ? 4.684 -0.088 -13.391 1 98.38 77 SER A O 1
ATOM 587 N N . ASN A 1 78 ? 5.793 -0.281 -15.375 1 97.94 78 ASN A N 1
ATOM 588 C CA . ASN A 1 78 ? 6.652 0.861 -15.078 1 97.94 78 ASN A CA 1
ATOM 589 C C . ASN A 1 78 ? 5.859 2.164 -15.047 1 97.94 78 ASN A C 1
ATOM 591 O O . ASN A 1 78 ? 6.223 3.096 -14.328 1 97.94 78 ASN A O 1
ATOM 595 N N . THR A 1 79 ? 4.781 2.285 -15.781 1 97.06 79 THR A N 1
ATOM 596 C CA . THR A 1 79 ? 3.973 3.498 -15.828 1 97.06 79 THR A CA 1
ATOM 597 C C . THR A 1 79 ? 2.875 3.455 -14.766 1 97.06 79 THR A C 1
ATOM 599 O O . THR A 1 79 ? 2.283 4.484 -14.438 1 97.06 79 THR A O 1
ATOM 602 N N . LYS A 1 80 ? 2.488 2.297 -14.242 1 97.56 80 LYS A N 1
ATOM 603 C CA . LYS A 1 80 ? 1.557 2.068 -13.141 1 97.56 80 LYS A CA 1
ATOM 604 C C . LYS A 1 80 ? 2.16 1.136 -12.094 1 97.56 80 LYS A C 1
ATOM 606 O O . LYS A 1 80 ? 1.753 -0.022 -11.977 1 97.56 80 LYS A O 1
ATOM 611 N N . PRO A 1 81 ? 3.117 1.653 -11.328 1 98.62 81 PRO A N 1
ATOM 612 C CA . PRO A 1 81 ? 4.016 0.78 -10.57 1 98.62 81 PRO A CA 1
ATOM 613 C C . PRO A 1 81 ? 3.385 0.257 -9.281 1 98.62 81 PRO A C 1
ATOM 615 O O . PRO A 1 81 ? 4.051 -0.413 -8.484 1 98.62 81 PRO A O 1
ATOM 618 N N . SER A 1 82 ? 2.1 0.548 -9.023 1 98.62 82 SER A N 1
ATOM 619 C CA . SER A 1 82 ? 1.4 -0.042 -7.887 1 98.62 82 SER A CA 1
ATOM 620 C C . SER A 1 82 ? -0.081 -0.242 -8.195 1 98.62 82 SER A C 1
ATOM 622 O O . SER A 1 82 ? -0.62 0.376 -9.109 1 98.62 82 SER A O 1
ATOM 624 N N . ALA A 1 83 ? -0.705 -1.151 -7.426 1 97.81 83 ALA A N 1
ATOM 625 C CA . ALA A 1 83 ? -2.141 -1.389 -7.543 1 97.81 83 ALA A CA 1
ATOM 626 C C . ALA A 1 83 ? -2.705 -1.966 -6.246 1 97.81 83 ALA A C 1
ATOM 628 O O . ALA A 1 83 ? -2.023 -2.717 -5.543 1 97.81 83 ALA A O 1
ATOM 629 N N . ILE A 1 84 ? -3.854 -1.568 -5.945 1 96.75 84 ILE A N 1
ATOM 630 C CA . ILE A 1 84 ? -4.602 -2.098 -4.809 1 96.75 84 ILE A CA 1
ATOM 631 C C . ILE A 1 84 ? -5.621 -3.125 -5.297 1 96.75 84 ILE A C 1
ATOM 633 O O . ILE A 1 84 ? -6.387 -2.855 -6.227 1 96.75 84 ILE A O 1
ATOM 637 N N . PHE A 1 85 ? -5.668 -4.238 -4.699 1 94.56 85 PHE A N 1
ATOM 638 C CA . PHE A 1 85 ? -6.586 -5.312 -5.066 1 94.56 85 PHE A CA 1
ATOM 639 C C . PHE A 1 85 ? -7.531 -5.637 -3.916 1 94.56 85 PHE A C 1
ATOM 641 O O . PHE A 1 85 ? -7.102 -5.754 -2.766 1 94.56 85 PHE A O 1
ATOM 648 N N . LYS A 1 86 ? -8.812 -5.754 -4.188 1 92.06 86 LYS A N 1
ATOM 649 C CA . LYS A 1 86 ? -9.781 -6.277 -3.232 1 92.06 86 LYS A CA 1
ATOM 650 C C . LYS A 1 86 ? -9.719 -7.801 -3.16 1 92.06 86 LYS A C 1
ATOM 652 O O . LYS A 1 86 ? -9.922 -8.484 -4.164 1 92.06 86 LYS A O 1
ATOM 657 N N . ILE A 1 87 ? -9.391 -8.367 -1.992 1 88.44 87 ILE A N 1
ATOM 658 C CA . ILE A 1 87 ? -9.148 -9.797 -1.846 1 88.44 87 ILE A CA 1
ATOM 659 C C . ILE A 1 87 ? -10.344 -10.453 -1.147 1 88.44 87 ILE A C 1
ATOM 661 O O . ILE A 1 87 ? -10.703 -11.594 -1.458 1 88.44 87 ILE A O 1
ATOM 665 N N . GLY A 1 88 ? -10.969 -9.875 -0.069 1 75.81 88 GLY A N 1
ATOM 666 C CA . GLY A 1 88 ? -12.031 -10.438 0.754 1 75.81 88 GLY A CA 1
ATOM 667 C C . GLY A 1 88 ? -13.141 -11.078 -0.057 1 75.81 88 GLY A C 1
ATOM 668 O O . GLY A 1 88 ? -13.727 -12.078 0.362 1 75.81 88 GLY A O 1
ATOM 669 N N . THR A 1 89 ? -13.469 -10.539 -1.102 1 64.56 89 THR A N 1
ATOM 670 C CA . THR A 1 89 ? -14.562 -11.055 -1.918 1 64.56 89 THR A CA 1
ATOM 671 C C . 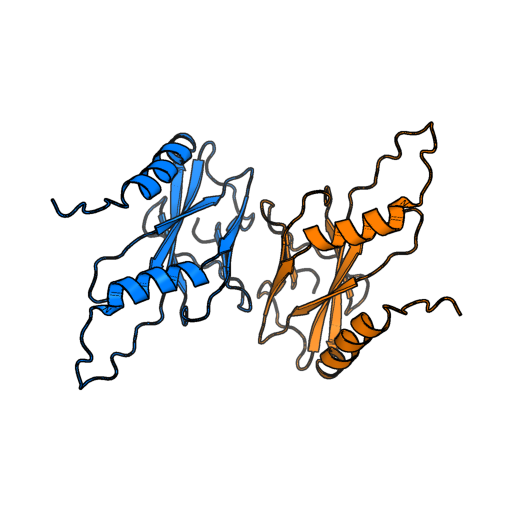THR A 1 89 ? -14.148 -12.336 -2.631 1 64.56 89 THR A C 1
ATOM 673 O O . THR A 1 89 ? -15 -13.141 -3.023 1 64.56 89 THR A O 1
ATOM 676 N N . LEU A 1 90 ? -12.945 -12.578 -2.787 1 62.84 90 LEU A N 1
ATOM 677 C CA . LEU A 1 90 ? -12.438 -13.711 -3.547 1 62.84 90 LEU A CA 1
ATOM 678 C C . LEU A 1 90 ? -12.5 -14.992 -2.723 1 62.84 90 LEU A C 1
ATOM 680 O O . LEU A 1 90 ? -12.766 -16.078 -3.262 1 62.84 90 LEU A O 1
ATOM 684 N N . LYS A 1 91 ? -12.312 -14.82 -1.485 1 59.03 91 LYS A N 1
ATOM 685 C CA . LYS A 1 91 ? -12.406 -15.961 -0.574 1 59.03 91 LYS A CA 1
ATOM 686 C C . LYS A 1 91 ? -13.805 -16.562 -0.606 1 59.03 91 LYS A C 1
ATOM 688 O O . LYS A 1 91 ? -13.961 -17.781 -0.555 1 59.03 91 LYS A O 1
ATOM 693 N N . LYS A 1 92 ? -14.75 -15.656 -0.544 1 56.06 92 LYS A N 1
ATOM 694 C CA . LYS A 1 92 ? -16.125 -16.141 -0.493 1 56.06 92 LYS A CA 1
ATOM 695 C C . LYS A 1 92 ? -16.422 -17.078 -1.657 1 56.06 92 LYS A C 1
ATOM 697 O O . LYS A 1 92 ? -17.141 -18.078 -1.492 1 56.06 92 LYS A O 1
ATOM 702 N N . LEU A 1 93 ? -15.781 -16.719 -2.711 1 52.94 93 LEU A N 1
ATOM 703 C CA . LEU A 1 93 ? -16.031 -17.531 -3.893 1 52.94 93 LEU A CA 1
ATOM 704 C C . LEU A 1 93 ? -15.422 -18.922 -3.744 1 52.94 93 LEU A C 1
ATOM 706 O O . LEU A 1 93 ? -16.016 -19.922 -4.145 1 52.94 93 LEU A O 1
ATOM 710 N N . HIS A 1 94 ? -14.43 -18.969 -3.064 1 55.34 94 HIS A N 1
ATOM 711 C CA . HIS A 1 94 ? -13.75 -20.25 -2.85 1 55.34 94 HIS A CA 1
ATOM 712 C C . HIS A 1 94 ? -14.492 -21.109 -1.831 1 55.34 94 HIS A C 1
ATOM 714 O O . HIS A 1 94 ? -14.594 -22.328 -1.992 1 55.34 94 HIS A O 1
ATOM 720 N N . GLU A 1 95 ? -14.906 -20.406 -0.774 1 55.91 95 GLU A N 1
ATOM 721 C CA . GLU A 1 95 ? -15.633 -21.141 0.265 1 55.91 95 GLU A CA 1
ATOM 722 C C . GLU A 1 95 ? -16.938 -21.719 -0.277 1 55.91 95 GLU A C 1
ATOM 724 O O . GLU A 1 95 ? -17.328 -22.828 0.121 1 55.91 95 GLU A O 1
ATOM 729 N N . LEU A 1 96 ? -17.594 -20.891 -1.073 1 49.5 96 LEU A N 1
ATOM 730 C CA . LEU A 1 96 ? -18.859 -21.375 -1.648 1 49.5 96 LEU A CA 1
ATOM 731 C C . LEU A 1 96 ? -18.625 -22.594 -2.531 1 49.5 96 LEU A C 1
ATOM 733 O O . LEU A 1 96 ? -19.438 -23.5 -2.562 1 49.5 96 LEU A O 1
ATOM 737 N N . SER A 1 97 ? -17.516 -22.469 -3.188 1 47.41 97 SER A N 1
ATOM 738 C CA . SER A 1 97 ? -17.266 -23.641 -4.016 1 47.41 97 SER A CA 1
ATOM 739 C C . SER A 1 97 ? -16.922 -24.859 -3.164 1 47.41 97 SER A C 1
ATOM 741 O O . SER A 1 97 ? -17.203 -25.984 -3.555 1 47.41 97 SER A O 1
ATOM 743 N N . SER A 1 98 ? -16.391 -24.531 -2 1 45.16 98 SER A N 1
ATOM 744 C CA . SER A 1 98 ? -16.047 -25.656 -1.12 1 45.16 98 SER A CA 1
ATOM 745 C C . SER A 1 98 ? -17.219 -26.047 -0.248 1 45.16 98 SER A C 1
ATOM 747 O O . SER A 1 98 ? -17.094 -26.891 0.641 1 45.16 98 SER A O 1
ATOM 749 N N . GLU A 1 99 ? -18.219 -25.312 -0.325 1 43.03 99 GLU A N 1
ATOM 750 C CA . GLU A 1 99 ? -19.375 -25.672 0.5 1 43.03 99 GLU A CA 1
ATOM 751 C C . GLU A 1 99 ? -19.766 -27.141 0.299 1 43.03 99 GLU A C 1
ATOM 753 O O . GLU A 1 99 ? -20.531 -27.703 1.088 1 43.03 99 GLU A O 1
ATOM 758 N N . ASN A 1 100 ? -19.469 -27.656 -0.906 1 39.28 100 ASN A N 1
ATOM 759 C CA . ASN A 1 100 ? -19.906 -29.047 -1.02 1 39.28 100 ASN A CA 1
ATOM 760 C C . ASN A 1 100 ? -19.016 -29.984 -0.198 1 39.28 100 ASN A C 1
ATOM 762 O O . ASN A 1 100 ? -19.031 -31.188 -0.403 1 39.28 100 ASN A O 1
ATOM 766 N N . LYS A 1 101 ? -17.891 -29.562 0.295 1 41.16 101 LYS A N 1
ATOM 767 C CA . LYS A 1 101 ? -17.188 -30.578 1.078 1 41.16 101 LYS A CA 1
ATOM 768 C C . LYS A 1 101 ? -17.922 -30.875 2.385 1 41.16 101 LYS A C 1
ATOM 770 O O . LYS A 1 101 ? -18.219 -29.953 3.152 1 41.16 101 LYS A O 1
ATOM 775 N N . PHE A 1 102 ? -18.609 -31.984 2.619 1 36.59 102 PHE A N 1
ATOM 776 C CA . PHE A 1 102 ? -19.203 -32.719 3.729 1 36.59 102 PHE A CA 1
ATOM 777 C C . PHE A 1 102 ? -18.438 -32.438 5.023 1 36.59 102 PHE A C 1
ATOM 779 O O . PHE A 1 102 ? -17.219 -32.25 5.012 1 36.59 102 PHE A O 1
ATOM 786 N N . ILE A 1 103 ? -19.125 -32.125 6.227 1 38.91 103 ILE A N 1
ATOM 787 C CA . ILE A 1 103 ? -18.859 -32.094 7.66 1 38.91 103 ILE A CA 1
ATOM 788 C C . ILE A 1 103 ? -17.953 -33.25 8.047 1 38.91 103 ILE A C 1
ATOM 790 O O . ILE A 1 103 ? -18.422 -34.375 8.25 1 38.91 103 ILE A O 1
ATOM 794 N N . SER A 1 104 ? -16.984 -33.781 7.32 1 37.66 104 SER A N 1
ATOM 795 C CA . SER A 1 104 ? -16.375 -34.938 7.988 1 37.66 104 SER A CA 1
ATOM 796 C C . SER A 1 104 ? -16.094 -34.625 9.453 1 37.66 104 SER A C 1
ATOM 798 O O . SER A 1 104 ? -15.672 -33.531 9.797 1 37.66 104 SER A O 1
ATOM 800 N N . ALA A 1 105 ? -16.609 -35.312 10.508 1 36.84 105 ALA A N 1
ATOM 801 C CA . ALA A 1 105 ? -16.5 -35.438 11.953 1 36.84 105 ALA A CA 1
ATOM 802 C C . ALA A 1 105 ? -15.109 -35.031 12.43 1 36.84 105 ALA A C 1
ATOM 804 O O . ALA A 1 105 ? -14.945 -34.562 13.562 1 36.84 105 ALA A O 1
ATOM 805 N N . PHE A 1 106 ? -14.055 -35.906 12.07 1 38.19 106 PHE A N 1
ATOM 806 C CA . PHE A 1 106 ? -12.836 -35.969 12.867 1 38.19 106 PHE A CA 1
ATOM 807 C C . PHE A 1 106 ? -12.094 -34.656 12.867 1 38.19 106 PHE A C 1
ATOM 809 O O . PHE A 1 106 ? -11.836 -34.062 13.93 1 38.19 106 PHE A O 1
ATOM 816 N N . GLY A 1 107 ? -10.781 -34.719 12.219 1 38.97 107 GLY A N 1
ATOM 817 C CA . GLY A 1 107 ? -9.578 -33.969 12.523 1 38.97 107 GLY A CA 1
ATOM 818 C C . GLY A 1 107 ? -9.695 -32.5 12.156 1 38.97 107 GLY A C 1
ATOM 819 O O . GLY A 1 107 ? -10.344 -32.125 11.172 1 38.97 107 GLY A O 1
ATOM 820 N N . GLN A 1 108 ? -9.727 -31.609 13.125 1 38.88 108 GLN A N 1
ATOM 821 C CA . GLN A 1 108 ? -9.484 -30.172 13.023 1 38.88 108 GLN A CA 1
ATOM 822 C C . GLN A 1 108 ? -8.57 -29.859 11.836 1 38.88 108 GLN A C 1
ATOM 824 O O . GLN A 1 108 ? -7.387 -30.188 11.852 1 38.88 108 GLN A O 1
ATOM 829 N N . GLN A 1 109 ? -8.844 -30.297 10.68 1 40.19 109 GLN A N 1
ATOM 830 C CA . GLN A 1 109 ? -7.965 -29.859 9.602 1 40.19 109 GLN A CA 1
ATOM 831 C C . GLN A 1 109 ? -7.516 -28.422 9.805 1 40.19 109 GLN A C 1
ATOM 833 O O . GLN A 1 109 ? -8.344 -27.531 10.023 1 40.19 109 GLN A O 1
ATOM 838 N N . GLN A 1 110 ? -6.43 -28.203 10.43 1 44.53 110 GLN A N 1
ATOM 839 C CA . GLN A 1 110 ? -5.758 -26.922 10.492 1 44.53 110 GLN A CA 1
ATOM 840 C C . GLN A 1 110 ? -5.93 -26.141 9.18 1 44.53 110 GLN A C 1
ATOM 842 O O . GLN A 1 110 ? -5.453 -26.578 8.133 1 44.53 110 GLN A O 1
ATOM 847 N N . ILE A 1 111 ? -7.102 -25.828 8.742 1 48.09 111 ILE A N 1
ATOM 848 C CA . ILE A 1 111 ? -7.422 -25.047 7.547 1 48.09 111 ILE A CA 1
ATOM 849 C C . ILE A 1 111 ? -6.258 -24.125 7.207 1 48.09 111 ILE A C 1
ATOM 851 O O . ILE A 1 111 ? -5.836 -23.312 8.039 1 48.09 111 ILE A O 1
ATOM 855 N N . CYS A 1 112 ? -5.211 -24.688 6.516 1 53.53 112 CYS A N 1
ATOM 856 C CA . CYS A 1 112 ? -4.09 -23.891 6.008 1 53.53 112 CYS A CA 1
ATOM 857 C C . CYS A 1 112 ? -4.566 -22.547 5.492 1 53.53 112 CYS A C 1
ATOM 859 O O . CYS A 1 112 ? -5.375 -22.484 4.562 1 53.53 112 CYS A O 1
ATOM 861 N N . HIS A 1 113 ? -4.73 -21.5 6.348 1 72.12 113 HIS A N 1
ATOM 862 C CA . HIS A 1 113 ? -5.215 -20.141 6.109 1 72.12 113 HIS A CA 1
ATOM 863 C C . HIS A 1 113 ? -4.176 -19.297 5.367 1 72.12 113 HIS A C 1
ATOM 865 O O . HIS A 1 113 ? -4.059 -18.094 5.609 1 72.12 113 HIS A O 1
ATOM 871 N N . ASN A 1 114 ? -3.33 -20.141 4.484 1 84.88 114 ASN A N 1
ATOM 872 C CA . ASN A 1 114 ? -2.295 -19.422 3.746 1 84.88 114 ASN A CA 1
ATOM 873 C C . ASN A 1 114 ? -2.752 -19.078 2.33 1 84.88 114 ASN A C 1
ATOM 875 O O . ASN A 1 114 ? -3.416 -19.891 1.675 1 84.88 114 ASN A O 1
ATOM 879 N N . ALA A 1 115 ? -2.527 -17.969 1.928 1 89.88 115 ALA A N 1
ATOM 880 C CA . ALA A 1 115 ? -2.723 -17.531 0.544 1 89.88 115 ALA A CA 1
ATOM 881 C C . ALA A 1 115 ? -1.399 -17.141 -0.1 1 89.88 115 ALA A C 1
ATOM 883 O O . ALA A 1 115 ? -0.385 -17 0.587 1 89.88 115 ALA A O 1
ATOM 884 N N . GLN A 1 116 ? -1.448 -17.141 -1.407 1 91.94 116 GLN A N 1
ATOM 885 C CA . GLN A 1 116 ? -0.225 -16.781 -2.111 1 91.94 116 GLN A CA 1
ATOM 886 C C . GLN A 1 116 ? -0.5 -15.703 -3.166 1 91.94 116 GLN A C 1
ATOM 888 O O . GLN A 1 116 ? -1.557 -15.711 -3.801 1 91.94 116 GLN A O 1
ATOM 893 N N . ILE A 1 117 ? 0.439 -14.852 -3.357 1 95.44 117 ILE A N 1
ATOM 894 C CA . ILE A 1 117 ? 0.478 -13.914 -4.477 1 95.44 117 ILE A CA 1
ATOM 895 C C . ILE A 1 117 ? 1.612 -14.297 -5.426 1 95.44 117 ILE A C 1
ATOM 897 O O . ILE A 1 117 ? 2.742 -14.531 -4.992 1 95.44 117 ILE A O 1
ATOM 901 N N . GLY A 1 118 ? 1.266 -14.422 -6.617 1 96.31 118 GLY A N 1
ATOM 902 C CA . GLY A 1 118 ? 2.25 -14.641 -7.668 1 96.31 118 GLY A CA 1
ATOM 903 C C . GLY A 1 118 ? 2.34 -13.484 -8.641 1 96.31 118 GLY A C 1
ATOM 904 O O . GLY A 1 118 ? 1.325 -12.875 -8.992 1 96.31 118 GLY A O 1
ATOM 905 N N . ILE A 1 119 ? 3.551 -13.219 -9.078 1 97.62 119 ILE A N 1
ATOM 906 C CA . ILE A 1 119 ? 3.773 -12.203 -10.102 1 97.62 119 ILE A CA 1
ATOM 907 C C . ILE A 1 119 ? 4.523 -12.82 -11.281 1 97.62 119 ILE A C 1
ATOM 909 O O . ILE A 1 119 ? 5.566 -13.453 -11.094 1 97.62 119 ILE A O 1
ATOM 913 N N . ALA A 1 120 ? 3.982 -12.656 -12.414 1 96.94 120 ALA A N 1
ATOM 914 C CA . ALA A 1 120 ? 4.641 -13.109 -13.633 1 96.94 120 ALA A CA 1
ATOM 915 C C . ALA A 1 120 ? 4.988 -11.938 -14.547 1 96.94 120 ALA A C 1
ATOM 917 O O . ALA A 1 120 ? 4.117 -11.141 -14.898 1 96.94 120 ALA A O 1
ATOM 918 N N . ILE A 1 121 ? 6.246 -11.812 -14.883 1 97.31 121 ILE A N 1
ATOM 919 C CA . ILE A 1 121 ? 6.648 -10.781 -15.836 1 97.31 121 ILE A CA 1
ATOM 920 C C . ILE A 1 121 ? 6.316 -11.242 -17.25 1 97.31 121 ILE A C 1
ATOM 922 O O . ILE A 1 121 ? 6.809 -12.281 -17.719 1 97.31 121 ILE A O 1
ATOM 926 N N . GLU A 1 122 ? 5.453 -10.523 -17.922 1 96.56 122 GLU A N 1
ATOM 927 C CA . GLU A 1 122 ? 4.949 -10.867 -19.25 1 96.56 122 GLU A CA 1
ATOM 928 C C . GLU A 1 122 ? 5.031 -9.672 -20.203 1 96.56 122 GLU A C 1
ATOM 930 O O . GLU A 1 122 ? 4.996 -8.516 -19.766 1 96.56 122 GLU A O 1
ATOM 935 N N . PRO A 1 123 ? 5.223 -10.016 -21.547 1 96.25 123 PRO A N 1
ATOM 936 C CA . PRO A 1 123 ? 5.102 -8.906 -22.5 1 96.25 123 PRO A CA 1
ATOM 937 C C . PRO A 1 123 ? 3.799 -8.125 -22.328 1 96.25 123 PRO A C 1
ATOM 939 O O . PRO A 1 123 ? 2.748 -8.719 -22.078 1 96.25 123 PRO A O 1
ATOM 942 N N . GLU A 1 124 ? 3.842 -6.805 -22.438 1 94.75 124 GLU A N 1
ATOM 943 C CA . GLU A 1 124 ? 2.68 -5.938 -22.281 1 94.75 124 GLU A CA 1
ATOM 944 C C . GLU A 1 124 ? 1.56 -6.34 -23.234 1 94.75 124 GLU A C 1
ATOM 946 O O . GLU A 1 124 ? 0.378 -6.191 -22.906 1 94.75 124 GLU A O 1
ATOM 951 N N . SER A 1 125 ? 1.893 -6.855 -24.375 1 91.94 125 SER A N 1
ATOM 952 C CA . SER A 1 125 ? 0.93 -7.27 -25.391 1 91.94 125 SER A CA 1
ATOM 953 C C . SER A 1 125 ? 0.04 -8.398 -24.875 1 91.94 125 SER A C 1
ATOM 955 O O . SER A 1 125 ? -1.052 -8.617 -25.406 1 91.94 125 SER A O 1
ATOM 957 N N . ASN A 1 126 ? 0.406 -9.086 -23.891 1 89.75 126 ASN A N 1
ATOM 958 C CA . ASN A 1 126 ? -0.325 -10.234 -23.375 1 89.75 126 ASN A CA 1
ATOM 959 C C . ASN A 1 126 ? -1.405 -9.805 -22.375 1 89.75 126 ASN A C 1
ATOM 961 O O . ASN A 1 126 ? -2.271 -10.602 -22.016 1 89.75 126 ASN A O 1
ATOM 965 N N . VAL A 1 127 ? -1.394 -8.539 -21.922 1 86.5 127 VAL A N 1
ATOM 966 C CA . VAL A 1 127 ? -2.273 -8.086 -20.844 1 86.5 127 VAL A CA 1
ATOM 967 C C . VAL A 1 127 ? -3.732 -8.281 -21.25 1 86.5 127 VAL A C 1
ATOM 969 O O . VAL A 1 127 ? -4.535 -8.812 -20.484 1 86.5 127 VAL A O 1
ATOM 972 N N . GLN A 1 128 ? -4.09 -7.77 -22.375 1 77.56 128 GLN A N 1
ATOM 973 C CA . GLN A 1 128 ? -5.473 -7.883 -22.828 1 77.56 128 GLN A CA 1
ATOM 974 C C . GLN A 1 128 ? -5.863 -9.336 -23.062 1 77.56 128 GLN A C 1
ATOM 976 O O . GLN A 1 128 ? -6.992 -9.742 -22.766 1 77.56 128 GLN A O 1
ATOM 981 N N . LEU A 1 129 ? -4.977 -10.109 -23.547 1 68.94 129 LEU A N 1
ATOM 982 C CA . LEU A 1 129 ? -5.242 -11.516 -23.844 1 68.94 129 LEU A CA 1
ATOM 983 C C . LEU A 1 129 ? -5.527 -12.289 -22.562 1 68.94 129 LEU A C 1
ATOM 985 O O . LEU A 1 129 ? -6.453 -13.102 -22.516 1 68.94 129 LEU A O 1
ATOM 989 N N . LEU A 1 130 ? -4.812 -11.961 -21.578 1 71.19 130 LEU A N 1
ATOM 990 C CA . LEU A 1 130 ? -4.914 -12.703 -20.328 1 71.19 130 LEU A CA 1
ATOM 991 C C . LEU A 1 130 ? -6.102 -12.211 -19.5 1 71.19 130 LEU A C 1
ATOM 993 O O . LEU A 1 130 ? -6.734 -13 -18.797 1 71.19 130 LEU A O 1
ATOM 997 N N . ALA A 1 131 ? -6.387 -10.969 -19.531 1 69 131 ALA A N 1
ATOM 998 C CA . ALA A 1 131 ? -7.535 -10.422 -18.812 1 69 131 ALA A CA 1
ATOM 999 C C . ALA A 1 131 ? -8.844 -10.953 -19.391 1 69 131 ALA A C 1
ATOM 1001 O O . ALA A 1 131 ? -9.797 -11.203 -18.641 1 69 131 ALA A O 1
ATOM 1002 N N . SER A 1 132 ? -8.906 -11.078 -20.625 1 59.03 132 SER A N 1
ATOM 1003 C CA . SER A 1 132 ? -10.094 -11.562 -21.312 1 59.03 132 SER A CA 1
ATOM 1004 C C . SER A 1 132 ? -10.289 -13.062 -21.078 1 59.03 132 SER A C 1
ATOM 1006 O O . SER A 1 132 ? -11.414 -13.555 -21.094 1 59.03 132 SER A O 1
ATOM 1008 N N . SER A 1 133 ? -9.203 -13.805 -20.953 1 55.94 133 SER A N 1
ATOM 1009 C CA . SER A 1 133 ? -9.297 -15.258 -20.812 1 55.94 133 SER A CA 1
ATOM 1010 C C . SER A 1 133 ? -9.859 -15.648 -19.453 1 55.94 133 SER A C 1
ATOM 1012 O O . SER A 1 133 ? -10.484 -16.703 -19.297 1 55.94 133 SER A O 1
ATOM 1014 N N . VAL A 1 134 ? -9.562 -14.844 -18.422 1 54.94 134 VAL A N 1
ATOM 1015 C CA . VAL A 1 134 ? -10.047 -15.156 -17.078 1 54.94 134 VAL A CA 1
ATOM 1016 C C . VAL A 1 134 ? -11.57 -15.039 -17.031 1 54.94 134 VAL A C 1
ATOM 1018 O O . VAL A 1 134 ? -12.234 -15.703 -16.234 1 54.94 134 VAL A O 1
ATOM 1021 N N . VAL A 1 135 ? -12.172 -14.031 -17.797 1 46.12 135 VAL A N 1
ATOM 1022 C CA . VAL A 1 135 ? -13.625 -13.961 -17.875 1 46.12 135 VAL A CA 1
ATOM 1023 C C . VAL A 1 135 ? -14.172 -15.18 -18.594 1 46.12 135 VAL A C 1
ATOM 1025 O O . VAL A 1 135 ? -15.336 -15.555 -18.406 1 46.12 135 VAL A O 1
ATOM 1028 N N . SER A 1 136 ? -13.398 -15.648 -19.516 1 40.84 136 SER A N 1
ATOM 1029 C CA . SER A 1 136 ? -13.992 -16.688 -20.359 1 40.84 136 SER A CA 1
ATOM 1030 C C . SER A 1 136 ? -14.016 -18.031 -19.656 1 40.84 136 SER A C 1
ATOM 1032 O O . SER A 1 136 ? -14.773 -18.922 -20.031 1 40.84 136 SER A O 1
ATOM 1034 N N . THR A 1 137 ? -13.086 -18.297 -18.766 1 37.84 137 THR A N 1
ATOM 1035 C CA . THR A 1 137 ? -13.125 -19.656 -18.234 1 37.84 137 THR A CA 1
ATOM 1036 C C . THR A 1 137 ? -14.281 -19.812 -17.25 1 37.84 137 THR A C 1
ATOM 1038 O O . THR A 1 137 ? -14.383 -20.844 -16.578 1 37.84 137 THR A O 1
ATOM 1041 N N . SER A 1 138 ? -15.023 -18.812 -16.875 1 34.28 138 SER A N 1
ATOM 1042 C CA . SER A 1 138 ? -16.25 -19.203 -16.172 1 34.28 138 SER A CA 1
ATOM 1043 C C . SER A 1 138 ? -17.203 -19.953 -17.094 1 34.28 138 SER A C 1
ATOM 1045 O O . SER A 1 138 ? -17.844 -19.344 -17.953 1 34.28 138 SER A O 1
ATOM 1047 N N . ALA A 1 139 ? -16.828 -21.109 -17.594 1 31.88 139 ALA A N 1
ATOM 1048 C CA . ALA A 1 139 ? -17.734 -22.031 -18.266 1 31.88 139 ALA A CA 1
ATOM 1049 C C . ALA A 1 139 ? -19.016 -22.25 -17.469 1 31.88 139 ALA A C 1
ATOM 1051 O O . ALA A 1 139 ? -18.953 -22.609 -16.281 1 31.88 139 ALA A O 1
ATOM 1052 N N . THR A 1 140 ? -19.969 -21.484 -17.75 1 32 140 THR A N 1
ATOM 1053 C CA . THR A 1 140 ? -21.359 -21.797 -17.438 1 32 140 THR A CA 1
ATOM 1054 C C . THR A 1 140 ? -21.703 -23.219 -17.844 1 32 140 THR A C 1
ATOM 1056 O O . THR A 1 140 ? -21.641 -23.562 -19.031 1 32 140 THR A O 1
ATOM 1059 N N . TYR A 1 141 ? -21.406 -24.266 -17.141 1 28.95 141 TYR A N 1
ATOM 1060 C CA . TYR A 1 141 ? -22.031 -25.562 -17.297 1 28.95 141 TYR A CA 1
ATOM 1061 C C . TYR A 1 141 ? -23.547 -25.438 -17.484 1 28.95 141 TYR A C 1
ATOM 1063 O O . TYR A 1 141 ? -24.234 -24.891 -16.625 1 28.95 141 TYR A O 1
ATOM 1071 N N . VAL A 1 142 ? -23.953 -25 -18.578 1 28.41 142 VAL A N 1
ATOM 1072 C CA . VAL A 1 142 ? -25.328 -25.203 -19 1 28.41 142 VAL A CA 1
ATOM 1073 C C . VAL A 1 142 ? -25.656 -26.703 -19.016 1 28.41 142 VAL A C 1
ATOM 1075 O O . VAL A 1 142 ? -24.984 -27.484 -19.688 1 28.41 142 VAL A O 1
ATOM 1078 N N . PHE A 1 143 ? -26.219 -27.25 -17.891 1 26.2 143 PHE A N 1
ATOM 1079 C CA . PHE A 1 143 ? -26.938 -28.516 -17.844 1 26.2 143 PHE A CA 1
ATOM 1080 C C . PHE A 1 143 ? -27.953 -28.594 -18.984 1 26.2 143 PHE A C 1
ATOM 1082 O O . PHE A 1 143 ? -28.781 -27.688 -19.156 1 26.2 143 PHE A O 1
ATOM 1089 N N . GLY A 1 144 ? -27.5 -29 -20.156 1 23.28 144 GLY A N 1
ATOM 1090 C CA . GLY A 1 144 ? -28.453 -29.562 -21.094 1 23.28 144 GLY A CA 1
ATOM 1091 C C . GLY A 1 144 ? -29.078 -30.859 -20.609 1 23.28 144 GLY A C 1
ATOM 1092 O O . GLY A 1 144 ? -28.5 -31.547 -19.75 1 23.28 144 GLY A O 1
ATOM 1093 N N . MET B 1 1 ? 14.695 9.211 10.914 1 64.62 1 MET B N 1
ATOM 1094 C CA . MET B 1 1 ? 13.359 8.633 11.055 1 64.62 1 MET B CA 1
ATOM 1095 C C . MET B 1 1 ? 12.539 8.852 9.789 1 64.62 1 MET B C 1
ATOM 1097 O O . MET B 1 1 ? 11.477 8.25 9.617 1 64.62 1 MET B O 1
ATOM 1101 N N . SER B 1 2 ? 13.055 9.656 8.844 1 76.12 2 SER B N 1
ATOM 1102 C CA . SER B 1 2 ? 12.312 10.055 7.652 1 76.12 2 SER B CA 1
ATOM 1103 C C . SER B 1 2 ? 12.07 8.859 6.73 1 76.12 2 SER B C 1
ATOM 1105 O O . SER B 1 2 ? 11.086 8.836 5.988 1 76.12 2 SER B O 1
ATOM 1107 N N . ASN B 1 3 ? 12.883 7.762 6.902 1 91.62 3 ASN B N 1
ATOM 1108 C CA . ASN B 1 3 ? 12.734 6.617 6.008 1 91.62 3 ASN B CA 1
ATOM 1109 C C . ASN B 1 3 ? 11.914 5.504 6.652 1 91.62 3 ASN B C 1
ATOM 1111 O O . ASN B 1 3 ? 11.836 4.395 6.125 1 91.62 3 ASN B O 1
ATOM 1115 N N . VAL B 1 4 ? 11.32 5.883 7.82 1 96.88 4 VAL B N 1
ATOM 1116 C CA . VAL B 1 4 ? 10.57 4.887 8.578 1 96.88 4 VAL B CA 1
ATOM 1117 C C . VAL B 1 4 ? 9.148 4.777 8.023 1 96.88 4 VAL B C 1
ATOM 1119 O O . VAL B 1 4 ? 8.461 3.775 8.25 1 96.88 4 VAL B O 1
ATOM 1122 N N . PHE B 1 5 ? 8.727 5.801 7.281 1 98.12 5 PHE B N 1
ATOM 1123 C CA . PHE B 1 5 ? 7.375 5.816 6.73 1 98.12 5 PHE B CA 1
ATOM 1124 C C . PHE B 1 5 ? 7.41 5.68 5.215 1 98.12 5 PHE B C 1
ATOM 1126 O O . PHE B 1 5 ? 8.352 6.148 4.566 1 98.12 5 PHE B O 1
ATOM 1133 N N . GLY B 1 6 ? 6.414 5.047 4.695 1 98.44 6 GLY B N 1
ATOM 1134 C CA . GLY B 1 6 ? 6.207 4.957 3.258 1 98.44 6 GLY B CA 1
ATOM 1135 C C . GLY B 1 6 ? 4.812 5.371 2.832 1 98.44 6 GLY B C 1
ATOM 1136 O O . GLY B 1 6 ? 3.869 5.312 3.625 1 98.44 6 GLY B O 1
ATOM 1137 N N . LEU B 1 7 ? 4.711 5.793 1.641 1 98.44 7 LEU B N 1
ATOM 1138 C CA . LEU B 1 7 ? 3.459 6.203 1.012 1 98.44 7 LEU B CA 1
ATOM 1139 C C . LEU B 1 7 ? 3.312 5.578 -0.371 1 98.44 7 LEU B C 1
ATOM 1141 O O . LEU B 1 7 ? 4.27 5.547 -1.148 1 98.44 7 LEU B O 1
ATOM 1145 N N . ILE B 1 8 ? 2.178 5.023 -0.602 1 98.31 8 ILE B N 1
ATOM 1146 C CA . ILE B 1 8 ? 1.809 4.613 -1.952 1 98.31 8 ILE B CA 1
ATOM 1147 C C . ILE B 1 8 ? 0.493 5.277 -2.352 1 98.31 8 ILE B C 1
ATOM 1149 O O . ILE B 1 8 ? -0.536 5.07 -1.704 1 98.31 8 ILE B O 1
ATOM 1153 N N . VAL B 1 9 ? 0.603 6.121 -3.314 1 97.06 9 VAL B N 1
ATOM 1154 C CA . VAL B 1 9 ? -0.598 6.516 -4.043 1 97.06 9 VAL B CA 1
ATOM 1155 C C . VAL B 1 9 ? -0.883 5.508 -5.156 1 97.06 9 VAL B C 1
ATOM 1157 O O . VAL B 1 9 ? -0.004 5.199 -5.965 1 97.06 9 VAL B O 1
ATOM 1160 N N . SER B 1 10 ? -2.104 4.957 -5.141 1 95.81 10 SER B N 1
ATOM 1161 C CA . SER B 1 10 ? -2.414 3.893 -6.09 1 95.81 10 SER B CA 1
ATOM 1162 C C . SER B 1 10 ? -1.957 4.262 -7.5 1 95.81 10 SER B C 1
ATOM 1164 O O . SER B 1 10 ? -2.252 5.352 -7.988 1 95.81 10 SER B O 1
ATOM 1166 N N . GLY B 1 11 ? -1.224 3.367 -8.148 1 97.12 11 GLY B N 1
ATOM 1167 C CA . GLY B 1 11 ? -0.754 3.555 -9.516 1 97.12 11 GLY B CA 1
ATOM 1168 C C . GLY B 1 11 ? 0.585 4.262 -9.594 1 97.12 11 GLY B C 1
ATOM 1169 O O . GLY B 1 11 ? 1.186 4.352 -10.664 1 97.12 11 GLY B O 1
ATOM 1170 N N . ARG B 1 12 ? 1.08 4.75 -8.523 1 97.56 12 ARG B N 1
ATOM 1171 C CA . ARG B 1 12 ? 2.336 5.492 -8.508 1 97.56 12 ARG B CA 1
ATOM 1172 C C . ARG B 1 12 ? 3.422 4.719 -7.77 1 97.56 12 ARG B C 1
ATOM 1174 O O . ARG B 1 12 ? 3.133 3.73 -7.09 1 97.56 12 ARG B O 1
ATOM 1181 N N . LEU B 1 13 ? 4.652 5.188 -7.988 1 98 13 LEU B N 1
ATOM 1182 C CA . LEU B 1 13 ? 5.785 4.562 -7.312 1 98 13 LEU B CA 1
ATOM 1183 C C . LEU B 1 13 ? 5.766 4.875 -5.82 1 98 13 LEU B C 1
ATOM 1185 O O . LEU B 1 13 ? 5.395 5.98 -5.418 1 98 13 LEU B O 1
ATOM 1189 N N . VAL B 1 14 ? 6.184 3.926 -5.074 1 98.12 14 VAL B N 1
ATOM 1190 C CA . VAL B 1 14 ? 6.297 4.082 -3.627 1 98.12 14 VAL B CA 1
ATOM 1191 C C . VAL B 1 14 ? 7.188 5.281 -3.307 1 98.12 14 VAL B C 1
ATOM 1193 O O . VAL B 1 14 ? 8.188 5.52 -3.986 1 98.12 14 VAL B O 1
ATOM 1196 N N . GLN B 1 15 ? 6.797 6.051 -2.285 1 97.06 15 GLN B N 1
ATOM 1197 C CA . GLN B 1 15 ? 7.578 7.18 -1.791 1 97.06 15 GLN B CA 1
ATOM 1198 C C . GLN B 1 15 ? 7.953 6.988 -0.323 1 97.06 15 GLN B C 1
ATOM 1200 O O . GLN B 1 15 ? 7.102 6.652 0.5 1 97.06 15 GLN B O 1
ATOM 1205 N N . THR B 1 16 ? 9.242 7.148 0.048 1 96.81 16 THR B N 1
ATOM 1206 C CA . THR B 1 16 ? 9.688 6.984 1.428 1 96.81 16 THR B CA 1
ATOM 1207 C C . THR B 1 16 ? 10.453 8.219 1.899 1 96.81 16 THR B C 1
ATOM 1209 O O . THR B 1 16 ? 11.109 8.188 2.943 1 96.81 16 THR B O 1
ATOM 1212 N N . ASN B 1 17 ? 10.367 9.312 1.106 1 95.44 17 ASN B N 1
ATOM 1213 C CA . ASN B 1 17 ? 11.164 10.508 1.398 1 95.44 17 ASN B CA 1
ATOM 1214 C C . ASN B 1 17 ? 10.359 11.531 2.193 1 95.44 17 ASN B C 1
ATOM 1216 O O . ASN B 1 17 ? 10.297 12.703 1.816 1 95.44 17 ASN B O 1
ATOM 1220 N N . PHE B 1 18 ? 9.805 11.172 3.316 1 96.81 18 PHE B N 1
ATOM 1221 C CA . PHE B 1 18 ? 9.133 12.102 4.215 1 96.81 18 PHE B CA 1
ATOM 1222 C C . PHE B 1 18 ? 10.109 13.117 4.789 1 96.81 18 PHE B C 1
ATOM 1224 O O . PHE B 1 18 ? 11.203 12.75 5.227 1 96.81 18 PHE B O 1
ATOM 1231 N N . ALA B 1 19 ? 9.719 14.305 4.711 1 95.62 19 ALA B N 1
ATOM 1232 C CA . ALA B 1 19 ? 10.531 15.359 5.316 1 95.62 19 ALA B CA 1
ATOM 1233 C C . ALA B 1 19 ? 10.18 15.547 6.789 1 95.62 19 ALA B C 1
ATOM 1235 O O . ALA B 1 19 ? 9 15.664 7.141 1 95.62 19 ALA B O 1
ATOM 1236 N N . PRO B 1 20 ? 11.211 15.562 7.598 1 94.75 20 PRO B N 1
ATOM 1237 C CA . PRO B 1 20 ? 10.93 15.828 9.008 1 94.75 20 PRO B CA 1
ATOM 1238 C C . PRO B 1 20 ? 10.602 17.297 9.281 1 94.75 20 PRO B C 1
ATOM 1240 O O . PRO B 1 20 ? 11.305 18.188 8.805 1 94.75 20 PRO B O 1
ATOM 1243 N N . LEU B 1 21 ? 9.469 17.609 9.875 1 92.44 21 LEU B N 1
ATOM 1244 C CA . LEU B 1 21 ? 9.117 18.953 10.336 1 92.44 21 LEU B CA 1
ATOM 1245 C C . LEU B 1 21 ? 9.578 19.172 11.773 1 92.44 21 LEU B C 1
ATOM 1247 O O . LEU B 1 21 ? 9.875 20.297 12.164 1 92.44 21 LEU B O 1
ATOM 1251 N N . SER B 1 22 ? 9.594 18.141 12.555 1 94.56 22 SER B N 1
ATOM 1252 C CA . SER B 1 22 ? 10.117 18.062 13.914 1 94.56 22 SER B CA 1
ATOM 1253 C C . SER B 1 22 ? 10.633 16.656 14.219 1 94.56 22 SER B C 1
ATOM 1255 O O . SER B 1 22 ? 10.789 15.836 13.312 1 94.56 22 SER B O 1
ATOM 1257 N N . GLU B 1 23 ? 10.938 16.391 15.398 1 93.06 23 GLU B N 1
ATOM 1258 C CA . GLU B 1 23 ? 11.398 15.062 15.789 1 93.06 23 GLU B CA 1
ATOM 1259 C C . GLU B 1 23 ? 10.273 14.031 15.664 1 93.06 23 GLU B C 1
ATOM 1261 O O . GLU B 1 23 ? 10.539 12.836 15.531 1 93.06 23 GLU B O 1
ATOM 1266 N N . THR B 1 24 ? 9.016 14.469 15.727 1 95.25 24 THR B N 1
AT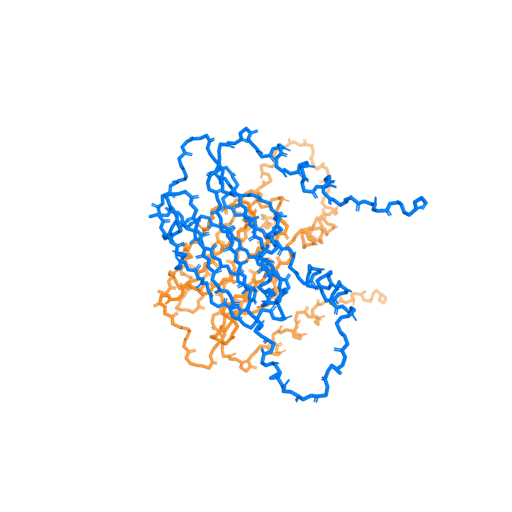OM 1267 C CA . THR B 1 24 ? 7.91 13.516 15.781 1 95.25 24 THR B CA 1
ATOM 1268 C C . THR B 1 24 ? 6.906 13.797 14.664 1 95.25 24 THR B C 1
ATOM 1270 O O . THR B 1 24 ? 5.828 13.195 14.625 1 95.25 24 THR B O 1
ATOM 1273 N N . GLN B 1 25 ? 7.199 14.812 13.82 1 96.19 25 GLN B N 1
ATOM 1274 C CA . GLN B 1 25 ? 6.289 15.156 12.734 1 96.19 25 GLN B CA 1
ATOM 1275 C C . GLN B 1 25 ? 6.98 15.039 11.375 1 96.19 25 GLN B C 1
ATOM 1277 O O . GLN B 1 25 ? 8.102 15.523 11.203 1 96.19 25 GLN B O 1
ATOM 1282 N N . PHE B 1 26 ? 6.309 14.492 10.422 1 97.12 26 PHE B N 1
ATOM 1283 C CA . PHE B 1 26 ? 6.84 14.203 9.094 1 97.12 26 PHE B CA 1
ATOM 1284 C C . PHE B 1 26 ? 5.836 14.586 8.008 1 97.12 26 PHE B C 1
ATOM 1286 O O . PHE B 1 26 ? 4.629 14.414 8.188 1 97.12 26 PHE B O 1
ATOM 1293 N N . LEU B 1 27 ? 6.383 15.086 6.93 1 95.94 27 LEU B N 1
ATOM 1294 C CA . LEU B 1 27 ? 5.523 15.594 5.867 1 95.94 27 LEU B CA 1
ATOM 1295 C C . LEU B 1 27 ? 5.977 15.07 4.508 1 95.94 27 LEU B C 1
ATOM 1297 O O . LEU B 1 27 ? 7.176 14.914 4.266 1 95.94 27 LEU B O 1
ATOM 1301 N N . ILE B 1 28 ? 5.039 14.805 3.646 1 95.75 28 ILE B N 1
ATOM 1302 C CA . ILE B 1 28 ? 5.348 14.508 2.252 1 95.75 28 ILE B CA 1
ATOM 1303 C C . ILE B 1 28 ? 4.324 15.18 1.343 1 95.75 28 ILE B C 1
ATOM 1305 O O . ILE B 1 28 ? 3.139 15.242 1.677 1 95.75 28 ILE B O 1
ATOM 1309 N N . THR B 1 29 ? 4.824 15.664 0.234 1 93.5 29 THR B N 1
ATOM 1310 C CA . THR B 1 29 ? 3.965 16.359 -0.723 1 93.5 29 THR B CA 1
ATOM 1311 C C . THR B 1 29 ? 3.645 15.453 -1.908 1 93.5 29 THR B C 1
ATOM 1313 O O . THR B 1 29 ? 4.527 14.766 -2.432 1 93.5 29 THR B O 1
ATOM 1316 N N . ILE B 1 30 ? 2.426 15.32 -2.244 1 93.31 30 ILE B N 1
ATOM 1317 C CA . ILE B 1 30 ? 1.958 14.555 -3.393 1 93.31 30 ILE B CA 1
ATOM 1318 C C . ILE B 1 30 ? 1.558 15.508 -4.52 1 93.31 30 ILE B C 1
ATOM 1320 O O . ILE B 1 30 ? 0.628 16.297 -4.367 1 93.31 30 ILE B O 1
ATOM 1324 N N . THR B 1 31 ? 2.234 15.375 -5.562 1 89.94 31 THR B N 1
ATOM 1325 C CA . THR B 1 31 ? 1.902 16.203 -6.719 1 89.94 31 THR B CA 1
ATOM 1326 C C . THR B 1 31 ? 0.789 15.555 -7.539 1 89.94 31 THR B C 1
ATOM 1328 O O . THR B 1 31 ? 0.558 14.352 -7.445 1 89.94 31 THR B O 1
ATOM 1331 N N . GLU B 1 32 ? 0.009 16.328 -8.328 1 87.25 32 GLU B N 1
ATOM 1332 C CA . GLU B 1 32 ? -1.073 15.844 -9.18 1 87.25 32 GLU B CA 1
ATOM 1333 C C . GLU B 1 32 ? -2.078 15.016 -8.383 1 87.25 32 GLU B C 1
ATOM 1335 O O . GLU B 1 32 ? -2.408 13.891 -8.758 1 87.25 32 GLU B O 1
ATOM 1340 N N . ALA B 1 33 ? -2.504 15.578 -7.332 1 86.38 33 ALA B N 1
ATOM 1341 C CA . ALA B 1 33 ? -3.314 14.852 -6.355 1 86.38 33 ALA B CA 1
ATOM 1342 C C . ALA B 1 33 ? -4.785 14.836 -6.77 1 86.38 33 ALA B C 1
ATOM 1344 O O . ALA B 1 33 ? -5.617 14.234 -6.09 1 86.38 33 ALA B O 1
ATOM 1345 N N . ASP B 1 34 ? -5.125 15.398 -7.891 1 79.94 34 ASP B N 1
ATOM 1346 C CA . ASP B 1 34 ? -6.52 15.562 -8.297 1 79.94 34 ASP B CA 1
ATOM 1347 C C . ASP B 1 34 ? -7.184 14.203 -8.523 1 79.94 34 ASP B C 1
ATOM 1349 O O . ASP B 1 34 ? -8.383 14.047 -8.273 1 79.94 34 ASP B O 1
ATOM 1353 N N . ASN B 1 35 ? -6.449 13.211 -8.883 1 82.5 35 ASN B N 1
ATOM 1354 C CA . ASN B 1 35 ? -7.07 11.945 -9.281 1 82.5 35 ASN B CA 1
ATOM 1355 C C . ASN B 1 35 ? -6.699 10.82 -8.32 1 82.5 35 ASN B C 1
ATOM 1357 O O . ASN B 1 35 ? -6.828 9.641 -8.672 1 82.5 35 ASN B O 1
ATOM 1361 N N . ILE B 1 36 ? -6.348 11.242 -7.148 1 87.38 36 ILE B N 1
ATOM 1362 C CA . ILE B 1 36 ? -5.969 10.203 -6.195 1 87.38 36 ILE B CA 1
ATOM 1363 C C . ILE B 1 36 ? -7.219 9.625 -5.539 1 87.38 36 ILE B C 1
ATOM 1365 O O . ILE B 1 36 ? -8.062 10.367 -5.027 1 87.38 36 ILE B O 1
ATOM 1369 N N . ASN B 1 37 ? -7.32 8.328 -5.578 1 89.62 37 ASN B N 1
ATOM 1370 C CA . ASN B 1 37 ? -8.461 7.672 -4.945 1 89.62 37 ASN B CA 1
ATOM 1371 C C . ASN B 1 37 ? -8.07 7.043 -3.609 1 89.62 37 ASN B C 1
ATOM 1373 O O . ASN B 1 37 ? -8.766 7.227 -2.609 1 89.62 37 ASN B O 1
ATOM 1377 N N . HIS B 1 38 ? -7.02 6.395 -3.572 1 93.81 38 HIS B N 1
ATOM 1378 C CA . HIS B 1 38 ? -6.562 5.695 -2.377 1 93.81 38 HIS B CA 1
ATOM 1379 C C . HIS B 1 38 ? -5.086 5.965 -2.113 1 93.81 38 HIS B C 1
ATOM 1381 O O . HIS B 1 38 ? -4.301 6.125 -3.053 1 93.81 38 HIS B O 1
ATOM 1387 N N . ALA B 1 39 ? -4.793 6.043 -0.92 1 96.31 39 ALA B N 1
ATOM 1388 C CA . ALA B 1 39 ? -3.408 6.145 -0.469 1 96.31 39 ALA B CA 1
ATOM 1389 C C . ALA B 1 39 ? -3.111 5.121 0.623 1 96.31 39 ALA B C 1
ATOM 1391 O O . ALA B 1 39 ? -3.953 4.859 1.485 1 96.31 39 ALA B O 1
ATOM 1392 N N . VAL B 1 40 ? -1.955 4.551 0.575 1 98.19 40 VAL B N 1
ATOM 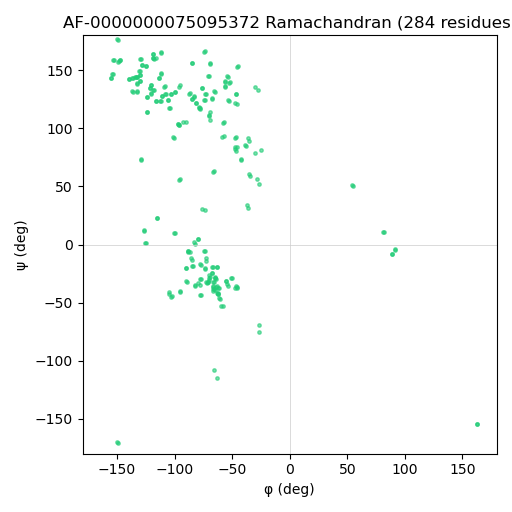1393 C CA . VAL B 1 40 ? -1.487 3.611 1.591 1 98.19 40 VAL B CA 1
ATOM 1394 C C . VAL B 1 40 ? -0.324 4.227 2.365 1 98.19 40 VAL B C 1
ATOM 1396 O O . VAL B 1 40 ? 0.65 4.691 1.77 1 98.19 40 VAL B O 1
ATOM 1399 N N . VAL B 1 41 ? -0.441 4.324 3.666 1 98.69 41 VAL B N 1
ATOM 1400 C CA . VAL B 1 41 ? 0.656 4.719 4.543 1 98.69 41 VAL B CA 1
ATOM 1401 C C . VAL B 1 41 ? 1.138 3.514 5.344 1 98.69 41 VAL B C 1
ATOM 1403 O O . VAL B 1 41 ? 0.327 2.721 5.832 1 98.69 41 VAL B O 1
ATOM 1406 N N . PHE B 1 42 ? 2.439 3.318 5.473 1 98.75 42 PHE B N 1
ATOM 1407 C CA . PHE B 1 42 ? 2.936 2.123 6.148 1 98.75 42 PHE B CA 1
ATOM 1408 C C . PHE B 1 42 ? 4.305 2.379 6.762 1 98.75 42 PHE B C 1
ATOM 1410 O O . PHE B 1 42 ? 4.996 3.326 6.383 1 98.75 42 PHE B O 1
ATOM 1417 N N . LEU B 1 43 ? 4.723 1.574 7.762 1 98.69 43 LEU B N 1
ATOM 1418 C CA . LEU B 1 43 ? 6.094 1.497 8.25 1 98.69 43 LEU B CA 1
ATOM 1419 C C . LEU B 1 43 ? 6.969 0.697 7.289 1 98.69 43 LEU B C 1
ATOM 1421 O O . LEU B 1 43 ? 6.57 -0.377 6.832 1 98.69 43 LEU B O 1
ATOM 1425 N N . THR B 1 44 ? 8.133 1.16 6.965 1 97.75 44 THR B N 1
ATOM 1426 C CA . THR B 1 44 ? 8.992 0.536 5.969 1 97.75 44 THR B CA 1
ATOM 1427 C C . THR B 1 44 ? 9.688 -0.694 6.551 1 97.75 44 THR B C 1
ATOM 1429 O O . THR B 1 44 ? 10.227 -1.518 5.809 1 97.75 44 THR B O 1
ATOM 1432 N N . GLY B 1 45 ? 9.719 -0.827 7.891 1 96.12 45 GLY B N 1
ATOM 1433 C CA . GLY B 1 45 ? 10.406 -1.923 8.555 1 96.12 45 GLY B CA 1
ATOM 1434 C C . GLY B 1 45 ? 11.844 -1.592 8.914 1 96.12 45 GLY B C 1
ATOM 1435 O O . GLY B 1 45 ? 12.539 -2.41 9.516 1 96.12 45 GLY B O 1
ATOM 1436 N N . VAL B 1 46 ? 12.305 -0.43 8.523 1 95.19 46 VAL B N 1
ATOM 1437 C CA . VAL B 1 46 ? 13.656 0.007 8.852 1 95.19 46 VAL B CA 1
ATOM 1438 C C . VAL B 1 46 ? 13.812 0.121 10.367 1 95.19 46 VAL B C 1
ATOM 1440 O O . VAL B 1 46 ? 14.852 -0.248 10.922 1 95.19 46 VAL B O 1
ATOM 1443 N N . ALA B 1 47 ? 12.844 0.667 11.062 1 96.06 47 ALA B N 1
ATOM 1444 C CA . ALA B 1 47 ? 12.781 0.791 12.516 1 96.06 47 ALA B CA 1
ATOM 1445 C C . ALA B 1 47 ? 11.336 0.862 13 1 96.06 47 ALA B C 1
ATOM 1447 O O . ALA B 1 47 ? 10.461 1.377 12.297 1 96.06 47 ALA B O 1
ATOM 1448 N N . PRO B 1 48 ? 11.125 0.304 14.18 1 97.25 48 PRO B N 1
ATOM 1449 C CA . PRO B 1 48 ? 9.781 0.463 14.75 1 97.25 48 PRO B CA 1
ATOM 1450 C C . PRO B 1 48 ? 9.531 1.874 15.273 1 97.25 48 PRO B C 1
ATOM 1452 O O . PRO B 1 48 ? 10.469 2.664 15.414 1 97.25 48 PRO B O 1
ATOM 1455 N N . LEU B 1 49 ? 8.273 2.184 15.539 1 97.38 49 LEU B N 1
ATOM 1456 C CA . LEU B 1 49 ? 7.953 3.393 16.297 1 97.38 49 LEU B CA 1
ATOM 1457 C C . LEU B 1 49 ? 8.383 3.26 17.75 1 97.38 49 LEU B C 1
ATOM 1459 O O . LEU B 1 49 ? 8.523 2.145 18.266 1 97.38 49 LEU B O 1
ATOM 1463 N N . PRO B 1 50 ? 8.609 4.434 18.359 1 96.94 50 PRO B N 1
ATOM 1464 C CA . PRO B 1 50 ? 8.836 4.344 19.812 1 96.94 50 PRO B CA 1
ATOM 1465 C C . PRO B 1 50 ? 7.719 3.602 20.531 1 96.94 50 PRO B C 1
ATOM 1467 O O . PRO B 1 50 ? 6.551 3.715 20.156 1 96.94 50 PRO B O 1
ATOM 1470 N N . ALA B 1 51 ? 8.133 2.854 21.562 1 97.19 51 ALA B N 1
ATOM 1471 C CA . ALA B 1 51 ? 7.152 2.072 22.312 1 97.19 51 ALA B CA 1
ATOM 1472 C C . ALA B 1 51 ? 6.035 2.965 22.844 1 97.19 51 ALA 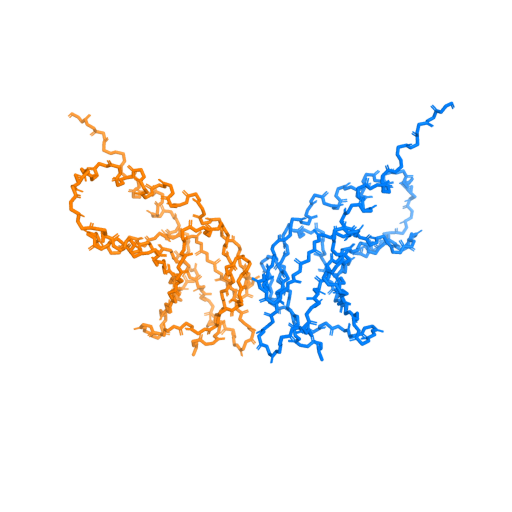B C 1
ATOM 1474 O O . ALA B 1 51 ? 6.297 4.055 23.359 1 97.19 51 ALA B O 1
ATOM 1475 N N . GLY B 1 52 ? 4.742 2.5 22.719 1 96 52 GLY B N 1
ATOM 1476 C CA . GLY B 1 52 ? 3.594 3.195 23.266 1 96 52 GLY B CA 1
ATOM 1477 C C . GLY B 1 52 ? 3.111 4.344 22.406 1 96 52 GLY B C 1
ATOM 1478 O O . GLY B 1 52 ? 2.311 5.168 22.844 1 96 52 GLY B O 1
ATOM 1479 N N . THR B 1 53 ? 3.623 4.445 21.188 1 97.81 53 THR B N 1
ATOM 1480 C CA . THR B 1 53 ? 3.217 5.551 20.328 1 97.81 53 THR B CA 1
ATOM 1481 C C . THR B 1 53 ? 2.541 5.031 19.062 1 97.81 53 THR B C 1
ATOM 1483 O O . THR B 1 53 ? 2.566 3.83 18.797 1 97.81 53 THR B O 1
ATOM 1486 N N . VAL B 1 54 ? 1.858 5.941 18.391 1 98.06 54 VAL B N 1
ATOM 1487 C CA . VAL B 1 54 ? 1.26 5.695 17.078 1 98.06 54 VAL B CA 1
ATOM 1488 C C . VAL B 1 54 ? 1.658 6.809 16.109 1 98.06 54 VAL B C 1
ATOM 1490 O O . VAL B 1 54 ? 2.188 7.844 16.531 1 98.06 54 VAL B O 1
ATOM 1493 N N . GLY B 1 55 ? 1.562 6.559 14.844 1 97.75 55 GLY B N 1
ATOM 1494 C CA . GLY B 1 55 ? 1.638 7.582 13.812 1 97.75 55 GLY B CA 1
ATOM 1495 C C . GLY B 1 55 ? 0.277 8.062 13.352 1 97.75 55 GLY B C 1
ATOM 1496 O O . GLY B 1 55 ? -0.408 7.379 12.594 1 97.75 55 GLY B O 1
ATOM 1497 N N . MET B 1 56 ? -0.142 9.211 13.789 1 97.88 56 MET B N 1
ATOM 1498 C CA . MET B 1 56 ? -1.38 9.828 13.32 1 97.88 56 MET B CA 1
ATOM 1499 C C . MET B 1 56 ? -1.217 10.367 11.906 1 97.88 56 MET B C 1
ATOM 1501 O O . MET B 1 56 ? -0.255 11.086 11.617 1 97.88 56 MET B O 1
ATOM 1505 N N . VAL B 1 57 ? -2.123 10.031 11.023 1 97.25 57 VAL B N 1
ATOM 1506 C CA . VAL B 1 57 ? -2 10.375 9.609 1 97.25 57 VAL B CA 1
ATOM 1507 C C . VAL B 1 57 ? -3.008 11.461 9.258 1 97.25 57 VAL B C 1
ATOM 1509 O O . VAL B 1 57 ? -4.207 11.312 9.508 1 97.25 57 VAL B O 1
ATOM 1512 N N . TYR B 1 58 ? -2.506 12.484 8.633 1 94.69 58 TYR B N 1
ATOM 1513 C CA . TYR B 1 58 ? -3.34 13.617 8.25 1 94.69 58 TYR B CA 1
ATOM 1514 C C . TYR B 1 58 ? -3.236 13.891 6.75 1 94.69 58 TYR B C 1
ATOM 1516 O O . TYR B 1 58 ? -2.217 13.586 6.129 1 94.69 58 TYR B O 1
ATOM 1524 N N . TRP B 1 59 ? -4.297 14.461 6.289 1 92.31 59 TRP B N 1
ATOM 1525 C CA . TRP B 1 59 ? -4.367 14.883 4.898 1 92.31 59 TRP B CA 1
ATOM 1526 C C . TRP B 1 59 ? -4.641 16.391 4.801 1 92.31 59 TRP B C 1
ATOM 1528 O O . TRP B 1 59 ? -5.461 16.922 5.547 1 92.31 59 TRP B O 1
ATOM 1538 N N . SER B 1 60 ? -3.887 16.984 3.943 1 87.62 60 SER B N 1
ATOM 1539 C CA . SER B 1 60 ? -4.16 18.406 3.719 1 87.62 60 SER B CA 1
ATOM 15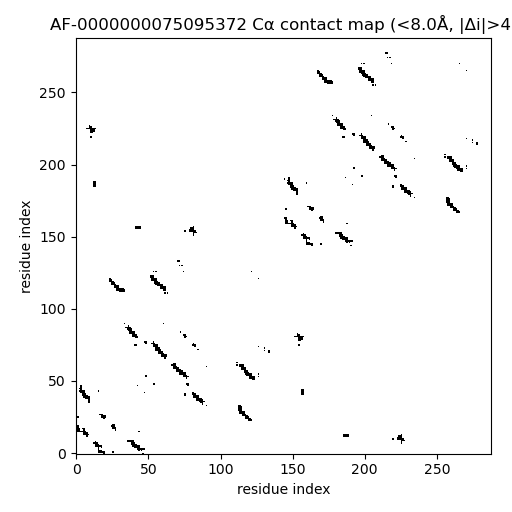40 C C . SER B 1 60 ? -4.137 18.734 2.232 1 87.62 60 SER B C 1
ATOM 1542 O O . SER B 1 60 ? -3.258 18.281 1.5 1 87.62 60 SER B O 1
ATOM 1544 N N . TRP B 1 61 ? -5.188 19.422 1.85 1 78.5 61 TRP B N 1
ATOM 1545 C CA . TRP B 1 61 ? -5.23 20.016 0.515 1 78.5 61 TRP B CA 1
ATOM 1546 C C . TRP B 1 61 ? -4.809 21.484 0.552 1 78.5 61 TRP B C 1
ATOM 1548 O O . TRP B 1 61 ? -5.426 22.297 1.243 1 78.5 61 TRP B O 1
ATOM 1558 N N . PRO B 1 62 ? -3.643 21.672 0.129 1 63.88 62 PRO B N 1
ATOM 1559 C CA . PRO B 1 62 ? -3.24 23.078 0.221 1 63.88 62 PRO B CA 1
ATOM 1560 C C . PRO B 1 62 ? -4.172 24 -0.547 1 63.88 62 PRO B C 1
ATOM 1562 O O . PRO B 1 62 ? -4.594 23.688 -1.66 1 63.88 62 PRO B O 1
ATOM 1565 N N . ASP B 1 63 ? -5.012 24.719 0.153 1 61.69 63 ASP B N 1
ATOM 1566 C CA . ASP B 1 63 ? -5.758 25.844 -0.409 1 61.69 63 ASP B CA 1
ATOM 1567 C C . ASP B 1 63 ? -4.977 27.156 -0.264 1 61.69 63 ASP B C 1
ATOM 1569 O O . ASP B 1 63 ? -4.656 27.562 0.851 1 61.69 63 ASP B O 1
ATOM 1573 N N . PRO B 1 64 ? -4.43 27.578 -1.481 1 57.75 64 PRO B N 1
ATOM 1574 C CA . PRO B 1 64 ? -3.664 28.828 -1.401 1 57.75 64 PRO B CA 1
ATOM 1575 C C . PRO B 1 64 ? -4.383 29.906 -0.599 1 57.75 64 PRO B C 1
ATOM 1577 O O . PRO B 1 64 ? -3.736 30.781 -0.007 1 57.75 64 PRO B O 1
ATOM 1580 N N . ALA B 1 65 ? -5.688 29.938 -0.735 1 58.72 65 ALA B N 1
ATOM 1581 C CA . ALA B 1 65 ? -6.434 31.031 -0.116 1 58.72 65 ALA B CA 1
ATOM 1582 C C . ALA B 1 65 ? -6.832 30.688 1.315 1 58.72 65 ALA B C 1
ATOM 1584 O O . ALA B 1 65 ? -7.504 31.469 1.989 1 58.72 65 ALA B O 1
ATOM 1585 N N . ALA B 1 66 ? -6.551 29.484 1.685 1 59.47 66 ALA B N 1
ATOM 1586 C CA . ALA B 1 66 ? -6.973 29.078 3.023 1 59.47 66 ALA B CA 1
ATOM 1587 C C . ALA B 1 66 ? -5.836 28.391 3.77 1 59.47 66 ALA B C 1
ATOM 1589 O O . ALA B 1 66 ? -4.922 27.844 3.15 1 59.47 66 ALA B O 1
ATOM 1590 N N . PRO B 1 67 ? -5.695 28.75 5.109 1 62.19 67 PRO B N 1
ATOM 1591 C CA . PRO B 1 67 ? -4.73 28 5.906 1 62.19 67 PRO B CA 1
ATOM 1592 C C . PRO B 1 67 ? -4.836 26.484 5.68 1 62.19 67 PRO B C 1
ATOM 1594 O O . PRO B 1 67 ? -5.871 26 5.211 1 62.19 67 PRO B O 1
ATOM 1597 N N . PRO B 1 68 ? -3.734 25.797 5.895 1 64.5 68 PRO B N 1
ATOM 1598 C CA . PRO B 1 68 ? -3.824 24.344 5.754 1 64.5 68 PRO B CA 1
ATOM 1599 C C . PRO B 1 68 ? -4.945 23.75 6.598 1 64.5 68 PRO B C 1
ATOM 1601 O O . PRO B 1 68 ? -5.168 24.172 7.73 1 64.5 68 PRO B O 1
ATOM 1604 N N . ASN B 1 69 ? -5.793 23.062 5.98 1 80.38 69 ASN B N 1
ATOM 1605 C CA . ASN B 1 69 ? -6.855 22.297 6.621 1 80.38 69 ASN B CA 1
ATOM 1606 C C . ASN B 1 69 ? -6.5 20.812 6.695 1 80.38 69 ASN B C 1
ATOM 1608 O O . ASN B 1 69 ? -6.652 20.078 5.715 1 80.38 69 ASN B O 1
ATOM 1612 N N . TRP B 1 70 ? -5.891 20.531 7.895 1 86.56 70 TRP B N 1
ATOM 1613 C CA . TRP B 1 70 ? -5.461 19.141 8.094 1 86.56 70 TRP B CA 1
ATOM 1614 C C . TRP B 1 70 ? -6.625 18.266 8.547 1 86.56 70 TRP B C 1
ATOM 1616 O O . TRP B 1 70 ? -7.348 18.625 9.484 1 86.56 70 TRP B O 1
ATOM 1626 N N . GLN B 1 71 ? -6.867 17.266 7.777 1 88.69 71 GLN B N 1
ATOM 1627 C CA . GLN B 1 71 ? -7.898 16.281 8.117 1 88.69 71 GLN B CA 1
ATOM 1628 C C . GLN B 1 71 ? -7.285 14.977 8.594 1 88.69 71 GLN B C 1
ATOM 1630 O O . GLN B 1 71 ? -6.418 14.406 7.922 1 88.69 71 GLN B O 1
ATOM 1635 N N . LEU B 1 72 ? -7.719 14.57 9.82 1 92.25 72 LEU B N 1
ATOM 1636 C CA . LEU B 1 72 ? -7.27 13.281 10.328 1 92.25 72 LEU B CA 1
ATOM 1637 C C . LEU B 1 72 ? -7.848 12.141 9.492 1 92.25 72 LEU B C 1
ATOM 1639 O O . LEU B 1 72 ? -9.07 12.039 9.328 1 92.25 72 LEU B O 1
ATOM 1643 N N . LEU B 1 73 ? -7.02 11.32 9.016 1 93.38 73 LEU B N 1
ATOM 1644 C CA . LEU B 1 73 ? -7.465 10.164 8.258 1 93.38 73 LEU B CA 1
ATOM 1645 C C . LEU B 1 73 ? -7.562 8.93 9.148 1 93.38 73 LEU B C 1
ATOM 1647 O O . LEU B 1 73 ? -8.484 8.125 9.008 1 93.38 73 LEU B O 1
ATOM 1651 N N . GLY B 1 74 ? -6.613 8.766 10.023 1 96.12 74 GLY B N 1
ATOM 1652 C CA . GLY B 1 74 ? -6.453 7.609 10.891 1 96.12 74 GLY B CA 1
ATOM 1653 C C . GLY B 1 74 ? -5.062 7.496 11.484 1 96.12 74 GLY B C 1
ATOM 1654 O O . GLY B 1 74 ? -4.426 8.508 11.789 1 96.12 74 GLY B O 1
ATOM 1655 N N . HIS B 1 75 ? -4.68 6.297 11.812 1 97.44 75 HIS B N 1
ATOM 1656 C CA . HIS B 1 75 ? -3.359 6.109 12.406 1 97.44 75 HIS B CA 1
ATOM 1657 C C . HIS B 1 75 ? -2.779 4.75 12.039 1 97.44 75 HIS B C 1
ATOM 1659 O O . HIS B 1 75 ? -3.508 3.861 11.586 1 97.44 75 HIS B O 1
ATOM 1665 N N . ILE B 1 76 ? -1.46 4.617 12.102 1 98 76 ILE B N 1
ATOM 1666 C CA . ILE B 1 76 ? -0.732 3.354 12.047 1 98 76 ILE B CA 1
ATOM 1667 C C . ILE B 1 76 ? 0.06 3.158 13.336 1 98 76 ILE B C 1
ATOM 1669 O O . ILE B 1 76 ? 0.274 4.109 14.094 1 98 76 ILE B O 1
ATOM 1673 N N . SER B 1 77 ? 0.434 1.936 13.609 1 98.38 77 SER B N 1
ATOM 1674 C CA . SER B 1 77 ? 1.152 1.555 14.82 1 98.38 77 SER B CA 1
ATOM 1675 C C . SER B 1 77 ? 2.068 0.363 14.562 1 98.38 77 SER B C 1
ATOM 1677 O O . SER B 1 77 ? 2.111 -0.171 13.453 1 98.38 77 SER B O 1
ATOM 1679 N N . ASN B 1 78 ? 2.84 -0.02 15.609 1 98 78 ASN B N 1
ATOM 1680 C CA . ASN B 1 78 ? 3.688 -1.199 15.477 1 98 78 ASN B CA 1
ATOM 1681 C C . ASN B 1 78 ? 2.859 -2.467 15.281 1 98 78 ASN B C 1
ATOM 1683 O O . ASN B 1 78 ? 3.309 -3.412 14.633 1 98 78 ASN B O 1
ATOM 1687 N N . THR B 1 79 ? 1.66 -2.543 15.812 1 97.06 79 THR B N 1
ATOM 1688 C CA . THR B 1 79 ? 0.807 -3.721 15.695 1 97.06 79 THR B CA 1
ATOM 1689 C C . THR B 1 79 ? -0.069 -3.633 14.453 1 97.06 79 THR B C 1
ATOM 1691 O O . THR B 1 79 ? -0.632 -4.637 14.008 1 97.06 79 THR B O 1
ATOM 1694 N N . LYS B 1 80 ? -0.304 -2.463 13.875 1 97.62 80 LYS B N 1
ATOM 1695 C CA . LYS B 1 80 ? -1 -2.199 12.617 1 97.62 80 LYS B CA 1
ATOM 1696 C C . LYS B 1 80 ? -0.17 -1.295 11.711 1 97.62 80 LYS B C 1
ATOM 1698 O O . LYS B 1 80 ? -0.497 -0.121 11.531 1 97.62 80 LYS B O 1
ATOM 1703 N N . PRO B 1 81 ? 0.888 -1.854 11.133 1 98.62 81 PRO B N 1
ATOM 1704 C CA . PRO B 1 81 ? 1.951 -1.022 10.562 1 98.62 81 PRO B CA 1
ATOM 1705 C C . PRO B 1 81 ? 1.599 -0.479 9.18 1 98.62 81 PRO B C 1
ATOM 1707 O O . PRO B 1 81 ? 2.432 0.162 8.531 1 98.62 81 PRO B O 1
ATOM 1710 N N . SER B 1 82 ? 0.378 -0.716 8.68 1 98.62 82 SER B N 1
ATOM 1711 C CA . SER B 1 82 ? -0.067 -0.099 7.434 1 98.62 82 SER B CA 1
ATOM 1712 C C . SER B 1 82 ? -1.569 0.163 7.453 1 98.62 82 SER B C 1
ATOM 1714 O O . SER B 1 82 ? -2.299 -0.431 8.25 1 98.62 82 SER B O 1
ATOM 1716 N N . ALA B 1 83 ? -1.991 1.103 6.59 1 97.88 83 ALA B N 1
ATOM 1717 C CA . ALA B 1 83 ? -3.412 1.401 6.434 1 97.88 83 ALA B CA 1
ATOM 1718 C C . ALA B 1 83 ? -3.699 1.999 5.059 1 97.88 83 ALA B C 1
ATOM 1720 O O . ALA B 1 83 ? -2.865 2.719 4.5 1 97.88 83 ALA B O 1
ATOM 1721 N N . ILE B 1 84 ? -4.785 1.648 4.535 1 96.81 84 ILE B N 1
ATOM 1722 C CA . ILE B 1 84 ? -5.285 2.205 3.281 1 96.81 84 ILE B CA 1
ATOM 1723 C C . ILE B 1 84 ? -6.332 3.277 3.574 1 96.81 84 ILE B C 1
ATOM 1725 O O . ILE B 1 84 ? -7.266 3.049 4.348 1 96.81 84 ILE B O 1
ATOM 1729 N N . PHE B 1 85 ? -6.223 4.391 2.99 1 94.38 85 PHE B N 1
ATOM 1730 C CA . PHE B 1 85 ? -7.145 5.504 3.184 1 94.38 85 PHE B CA 1
ATOM 1731 C C . PHE B 1 85 ? -7.844 5.863 1.879 1 94.38 85 PHE B C 1
ATOM 1733 O O . PHE B 1 85 ? -7.203 5.957 0.83 1 94.38 85 PHE B O 1
ATOM 1740 N N . LYS B 1 86 ? -9.141 6.039 1.907 1 92 86 LYS B N 1
ATOM 1741 C CA . LYS B 1 86 ? -9.898 6.598 0.789 1 92 86 LYS B CA 1
ATOM 1742 C C . LYS B 1 86 ? -9.758 8.117 0.737 1 92 86 LYS B C 1
ATOM 1744 O O . LYS B 1 86 ? -10.133 8.812 1.684 1 92 86 LYS B O 1
ATOM 1749 N N . ILE B 1 87 ? -9.18 8.656 -0.336 1 88.12 87 ILE B N 1
ATOM 1750 C CA . ILE B 1 87 ? -8.859 10.07 -0.43 1 88.12 87 ILE B CA 1
ATOM 1751 C C . ILE B 1 87 ? -9.859 10.773 -1.346 1 88.12 87 ILE B C 1
ATOM 1753 O O . ILE B 1 87 ? -10.227 11.922 -1.115 1 88.12 87 ILE B O 1
ATOM 1757 N N . GLY B 1 88 ? -10.305 10.203 -2.516 1 75.75 88 GLY B N 1
ATOM 1758 C CA . GLY B 1 88 ? -11.164 10.797 -3.523 1 75.75 88 GLY B CA 1
ATOM 1759 C C . GLY B 1 88 ? -12.391 11.477 -2.939 1 75.75 88 GLY B C 1
ATOM 1760 O O . GLY B 1 88 ? -12.852 12.492 -3.461 1 75.75 88 GLY B O 1
ATOM 1761 N N . THR B 1 89 ? -12.93 10.953 -1.979 1 64.25 89 THR B N 1
ATOM 1762 C CA . THR B 1 89 ? -14.141 11.508 -1.385 1 64.25 89 THR B CA 1
ATOM 1763 C C . THR B 1 89 ? -13.828 12.773 -0.6 1 64.25 89 THR B C 1
ATOM 1765 O O . THR B 1 89 ? -14.719 13.602 -0.365 1 64.25 89 THR B O 1
ATOM 1768 N N . LEU B 1 90 ? -12.672 12.969 -0.226 1 63.03 90 LEU B N 1
ATOM 1769 C CA . LEU B 1 90 ? -12.273 14.094 0.618 1 63.03 90 LEU B CA 1
ATOM 1770 C C . LEU B 1 90 ? -12.164 15.375 -0.2 1 63.03 90 LEU B C 1
ATOM 1772 O O . LEU B 1 90 ? -12.5 16.453 0.287 1 63.03 90 LEU B O 1
ATOM 1776 N N . LYS B 1 91 ? -11.742 15.18 -1.388 1 58.59 91 LYS B N 1
ATOM 1777 C CA . LYS B 1 91 ? -11.656 16.312 -2.303 1 58.59 91 LYS B CA 1
ATOM 1778 C C . LYS B 1 91 ? -13.031 16.953 -2.527 1 58.59 91 LYS B C 1
ATOM 1780 O O . LYS B 1 91 ? -13.148 18.172 -2.605 1 58.59 91 LYS B O 1
ATOM 1785 N N . LYS B 1 92 ? -13.945 16.062 -2.768 1 55.72 92 LYS B N 1
ATOM 1786 C CA . LYS B 1 92 ? -15.281 16.562 -3.076 1 55.72 92 LYS B CA 1
ATOM 1787 C C . LYS B 1 92 ? -15.773 17.516 -1.985 1 55.72 92 LYS B C 1
ATOM 1789 O O . LYS B 1 92 ? -16.422 18.516 -2.277 1 55.72 92 LYS B O 1
ATOM 1794 N N . LEU B 1 93 ? -15.359 17.141 -0.825 1 52.31 93 LEU B N 1
ATOM 1795 C CA . LEU B 1 93 ? -15.82 17.969 0.291 1 52.31 93 LEU B CA 1
ATOM 1796 C C . LEU B 1 93 ? -15.148 19.328 0.267 1 52.31 93 LEU B C 1
ATOM 1798 O O . LEU B 1 93 ? -15.789 20.344 0.557 1 52.31 93 LEU B O 1
ATOM 1802 N N . HIS B 1 94 ? -14.055 19.359 -0.228 1 54.78 94 HIS B N 1
ATOM 1803 C CA . HIS B 1 94 ? -13.32 20.625 -0.302 1 54.78 94 HIS B CA 1
ATOM 1804 C C . HIS B 1 94 ? -13.836 21.5 -1.438 1 54.78 94 HIS B C 1
ATOM 1806 O O . HIS B 1 94 ? -13.93 22.719 -1.294 1 54.78 94 HIS B O 1
ATOM 1812 N N . GLU B 1 95 ? -14.047 20.797 -2.559 1 55.41 95 GLU B N 1
ATOM 1813 C CA . GLU B 1 95 ? -14.531 21.547 -3.713 1 55.41 95 GLU B CA 1
ATOM 1814 C C . GLU B 1 95 ? -15.898 22.172 -3.432 1 55.41 95 GLU B C 1
ATOM 1816 O O . GLU B 1 95 ? -16.203 23.266 -3.898 1 55.41 95 GLU B O 1
ATOM 1821 N N . LEU B 1 96 ? -16.734 21.344 -2.779 1 48.84 96 LEU B N 1
ATOM 1822 C CA . LEU B 1 96 ? -18.078 21.859 -2.461 1 48.84 96 LEU B CA 1
ATOM 1823 C C . LEU B 1 96 ? -17.984 23.078 -1.544 1 48.84 96 LEU B C 1
ATOM 1825 O O . LEU B 1 96 ? -18.781 24.016 -1.669 1 48.84 96 LEU B O 1
ATOM 1829 N N . SER B 1 97 ? -17.031 22.922 -0.693 1 46.69 97 SER B N 1
ATOM 1830 C CA . SER B 1 97 ? -16.922 24.094 0.172 1 46.69 97 SER B CA 1
ATOM 1831 C C . SER B 1 97 ? -16.406 25.312 -0.597 1 46.69 97 SER B C 1
ATOM 1833 O O . SER B 1 97 ? -16.75 26.438 -0.271 1 46.69 97 SER B O 1
ATOM 1835 N N . SER B 1 98 ? -15.648 24.969 -1.618 1 44.66 98 SER B N 1
ATOM 1836 C CA . SER B 1 98 ? -15.102 26.078 -2.4 1 44.66 98 SER B CA 1
ATOM 1837 C C . SER B 1 98 ? -16.078 26.516 -3.486 1 44.66 98 SER B C 1
ATOM 1839 O O . SER B 1 98 ? -15.75 27.359 -4.32 1 44.66 98 SER B O 1
ATOM 1841 N N . GLU B 1 99 ? -17.094 25.812 -3.625 1 42.47 99 GLU B N 1
ATOM 1842 C CA . GLU B 1 99 ? -18.047 26.219 -4.66 1 42.47 99 GLU B CA 1
ATOM 1843 C C . GLU B 1 99 ? -18.406 27.688 -4.535 1 42.47 99 GLU B C 1
ATOM 1845 O O . GLU B 1 99 ? -18.969 28.281 -5.457 1 42.47 99 GLU B O 1
ATOM 1850 N N . ASN B 1 100 ? -18.344 28.188 -3.27 1 38.75 100 ASN B N 1
ATOM 1851 C CA . ASN B 1 100 ? -18.766 29.578 -3.23 1 38.75 100 ASN B CA 1
ATOM 1852 C C . ASN B 1 100 ? -17.703 30.5 -3.846 1 38.75 100 ASN B C 1
ATOM 1854 O O . ASN B 1 100 ? -17.75 31.719 -3.643 1 38.75 100 ASN B O 1
ATOM 1858 N N . LYS B 1 101 ? -16.484 30.078 -4.078 1 41.19 101 LYS B N 1
ATOM 1859 C CA . LYS B 1 101 ? -15.617 31.094 -4.668 1 41.19 101 LYS B CA 1
ATOM 1860 C C . LYS B 1 101 ? -16.031 31.406 -6.102 1 41.19 101 LYS B C 1
ATOM 1862 O O . LYS B 1 101 ? -16.203 30.5 -6.922 1 41.19 101 LYS B O 1
ATOM 1867 N N . PHE B 1 102 ? -16.578 32.562 -6.484 1 36.16 102 PHE B N 1
ATOM 1868 C CA . PHE B 1 102 ? -16.922 33.344 -7.68 1 36.16 102 PHE B CA 1
ATOM 1869 C C . PHE B 1 102 ? -15.945 33.031 -8.812 1 36.16 102 PHE B C 1
ATOM 1871 O O . PHE B 1 102 ? -14.766 32.75 -8.562 1 36.16 102 PHE B O 1
ATOM 1878 N N . ILE B 1 103 ? -16.391 32.812 -10.156 1 38.56 103 ILE B N 1
ATOM 1879 C CA . ILE B 1 103 ? -15.898 32.781 -11.531 1 38.56 103 ILE B CA 1
ATOM 1880 C C . ILE B 1 103 ? -14.836 33.844 -11.727 1 38.56 103 ILE B C 1
ATOM 1882 O O . ILE B 1 103 ? -15.164 35.031 -11.984 1 38.56 103 ILE B O 1
ATOM 1886 N N . SER B 1 104 ? -13.969 34.312 -10.836 1 37.84 104 SER B N 1
ATOM 1887 C CA . SER B 1 104 ? -13.188 35.438 -11.367 1 37.84 104 SER B CA 1
ATOM 1888 C C . SER B 1 104 ? -12.648 35.125 -12.758 1 37.84 104 SER B C 1
ATOM 1890 O O . SER B 1 104 ? -12.211 34 -13.016 1 37.84 104 SER B O 1
ATOM 1892 N N . ALA B 1 105 ? -12.898 35.844 -13.875 1 36.94 105 ALA B N 1
ATOM 1893 C CA . ALA B 1 105 ? -12.539 35.969 -15.289 1 36.94 105 ALA B CA 1
ATOM 1894 C C . ALA B 1 105 ? -11.125 35.438 -15.531 1 36.94 105 ALA B C 1
ATOM 1896 O O . ALA B 1 105 ? -10.828 34.906 -16.594 1 36.94 105 ALA B O 1
ATOM 1897 N N . PHE B 1 106 ? -10.039 36.281 -15.086 1 38.34 106 PHE B N 1
ATOM 1898 C CA . PHE B 1 106 ? -8.727 36.281 -15.719 1 38.34 106 PHE B CA 1
ATOM 1899 C C . PHE B 1 106 ? -8.016 34.938 -15.523 1 38.34 106 PHE B C 1
ATOM 1901 O O . PHE B 1 106 ? -7.566 34.344 -16.5 1 38.34 106 PHE B O 1
ATOM 1908 N N . GLY B 1 107 ? -6.91 35 -14.578 1 39.31 107 GLY B N 1
ATOM 1909 C CA . GLY B 1 107 ? -5.672 34.25 -14.609 1 39.31 107 GLY B CA 1
ATOM 1910 C C . GLY B 1 107 ? -5.867 32.781 -14.32 1 39.31 107 GLY B C 1
ATOM 1911 O O . GLY B 1 107 ? -6.738 32.406 -13.531 1 39.31 107 GLY B O 1
ATOM 1912 N N . GLN B 1 108 ? -5.617 31.938 -15.281 1 39.28 108 GLN B N 1
ATOM 1913 C CA . GLN B 1 108 ? -5.434 30.5 -15.156 1 39.28 108 GLN B CA 1
ATOM 1914 C C . GLN B 1 108 ? -4.875 30.125 -13.789 1 39.28 108 GLN B C 1
ATOM 1916 O O . GLN B 1 108 ? -3.748 30.5 -13.453 1 39.28 108 GLN B O 1
ATOM 1921 N N . GLN B 1 109 ? -5.465 30.469 -12.727 1 40.34 109 GLN B N 1
ATOM 1922 C CA . GLN B 1 109 ? -4.934 29.984 -11.461 1 40.34 109 GLN B CA 1
ATOM 1923 C C . GLN B 1 109 ? -4.375 28.578 -11.594 1 40.34 109 GLN B C 1
ATOM 1925 O O . GLN B 1 109 ? -5.062 27.672 -12.086 1 40.34 109 GLN B O 1
ATOM 1930 N N . GLN B 1 110 ? -3.137 28.438 -11.922 1 44.53 110 GLN B N 1
ATOM 1931 C CA . GLN B 1 110 ? -2.43 27.172 -11.836 1 44.53 110 GLN B CA 1
ATOM 1932 C C . GLN B 1 110 ? -2.896 26.359 -10.633 1 44.53 110 GLN B C 1
ATOM 1934 O O . GLN B 1 110 ? -2.705 26.766 -9.484 1 44.53 110 GLN B O 1
ATOM 1939 N N . ILE B 1 111 ? -4.125 25.984 -10.516 1 48.41 111 ILE B N 1
ATOM 1940 C CA . ILE B 1 111 ? -4.719 25.188 -9.445 1 48.41 111 ILE B CA 1
ATOM 1941 C C . ILE B 1 111 ? -3.672 24.234 -8.859 1 48.41 111 ILE B C 1
ATOM 1943 O O . ILE B 1 111 ? -3.082 23.438 -9.586 1 48.41 111 ILE B O 1
ATOM 1947 N N . CYS B 1 112 ? -2.768 24.781 -7.973 1 53.41 112 CYS B N 1
ATOM 1948 C CA . CYS B 1 112 ? -1.813 23.953 -7.242 1 53.41 112 CYS B CA 1
ATOM 1949 C C . CYS B 1 112 ? -2.453 22.641 -6.797 1 53.41 112 CYS B C 1
ATOM 1951 O O . CYS B 1 112 ? -3.418 22.656 -6.031 1 53.41 112 CYS B O 1
ATOM 1953 N N . HIS B 1 113 ? -2.479 21.562 -7.668 1 71.5 113 HIS B N 1
ATOM 1954 C CA . HIS B 1 113 ? -3.096 20.266 -7.504 1 71.5 113 HIS B CA 1
ATOM 1955 C C . HIS B 1 113 ? -2.271 19.375 -6.574 1 71.5 113 HIS B C 1
ATOM 1957 O O . HIS B 1 113 ? -2.207 18.156 -6.766 1 71.5 113 HIS B O 1
ATOM 1963 N N . ASN B 1 114 ? -1.544 20.141 -5.555 1 84.5 114 ASN B N 1
ATOM 1964 C CA . ASN B 1 114 ? -0.701 19.375 -4.637 1 84.5 114 ASN B CA 1
ATOM 1965 C C . ASN B 1 114 ? -1.436 19.062 -3.338 1 84.5 114 ASN B C 1
ATOM 1967 O O . ASN B 1 114 ? -2.199 19.891 -2.832 1 84.5 114 ASN B O 1
ATOM 1971 N N . ALA B 1 115 ? -1.312 17.938 -2.885 1 89.56 115 ALA B N 1
ATOM 1972 C CA . ALA B 1 115 ? -1.785 17.516 -1.566 1 89.56 115 ALA B CA 1
ATOM 1973 C C . ALA B 1 115 ? -0.625 17.078 -0.683 1 89.56 115 ALA B C 1
ATOM 1975 O O . ALA B 1 115 ? 0.495 16.891 -1.165 1 89.56 115 ALA B O 1
ATOM 1976 N N . GLN B 1 116 ? -0.926 17.094 0.605 1 91.75 116 GLN B N 1
ATOM 1977 C CA . GLN B 1 116 ? 0.125 16.672 1.528 1 91.75 116 GLN B CA 1
ATOM 1978 C C . GLN B 1 116 ? -0.389 15.625 2.508 1 91.75 116 GLN B C 1
ATOM 1980 O O . GLN B 1 116 ? -1.545 15.672 2.934 1 91.75 116 GLN B O 1
ATOM 1985 N N . ILE B 1 117 ? 0.468 14.734 2.867 1 95.31 117 ILE B N 1
ATOM 1986 C CA . ILE B 1 117 ? 0.257 13.805 3.971 1 95.31 117 ILE B CA 1
ATOM 1987 C C . ILE B 1 117 ? 1.206 14.141 5.117 1 95.31 117 ILE B C 1
ATOM 1989 O O . ILE B 1 117 ? 2.406 14.328 4.906 1 95.31 117 ILE B O 1
ATOM 1993 N N . GLY B 1 118 ? 0.641 14.289 6.23 1 96.31 118 GLY B N 1
ATOM 1994 C CA . GLY B 1 118 ? 1.417 14.461 7.445 1 96.31 118 GLY B CA 1
ATOM 1995 C C . GLY B 1 118 ? 1.272 13.305 8.414 1 96.31 118 GLY B C 1
ATOM 1996 O O . GLY B 1 118 ? 0.184 12.742 8.57 1 96.31 118 GLY B O 1
ATOM 1997 N N . ILE B 1 119 ? 2.369 12.984 9.07 1 97.62 119 ILE B N 1
ATOM 1998 C CA . ILE B 1 119 ? 2.352 11.961 10.117 1 97.62 119 ILE B CA 1
ATOM 1999 C C . ILE B 1 119 ? 2.891 12.547 11.422 1 97.62 119 ILE B C 1
ATOM 2001 O O . ILE B 1 119 ? 3.973 13.141 11.438 1 97.62 119 ILE B O 1
ATOM 2005 N N . ALA B 1 120 ? 2.135 12.406 12.43 1 96.88 120 ALA B N 1
ATOM 2006 C CA . ALA B 1 120 ? 2.568 12.836 13.758 1 96.88 120 ALA B CA 1
ATOM 2007 C C . ALA B 1 120 ? 2.688 11.656 14.711 1 96.88 120 ALA B C 1
ATOM 2009 O O . ALA B 1 120 ? 1.729 10.898 14.898 1 96.88 120 ALA B O 1
ATOM 2010 N N . ILE B 1 121 ? 3.852 11.477 15.281 1 97.31 121 ILE B N 1
ATOM 2011 C CA . ILE B 1 121 ? 4.023 10.438 16.297 1 97.31 121 ILE B CA 1
ATOM 2012 C C . ILE B 1 121 ? 3.445 10.906 17.625 1 97.31 121 ILE B C 1
ATOM 2014 O O . ILE B 1 121 ? 3.883 11.922 18.172 1 97.31 121 ILE B O 1
ATOM 2018 N N . GLU B 1 122 ? 2.438 10.227 18.109 1 96.56 122 GLU B N 1
ATOM 2019 C CA . GLU B 1 122 ? 1.702 10.586 19.328 1 96.56 122 GLU B CA 1
ATOM 2020 C C . GLU B 1 122 ? 1.562 9.391 20.266 1 96.56 122 GLU B C 1
ATOM 2022 O O . GLU B 1 122 ? 1.563 8.242 19.812 1 96.56 122 GLU B O 1
ATOM 2027 N N . PRO B 1 123 ? 1.509 9.734 21.625 1 96.25 123 PRO B N 1
ATOM 2028 C CA . PRO B 1 123 ? 1.167 8.633 22.516 1 96.25 123 PRO B CA 1
ATOM 2029 C C . PRO B 1 123 ? -0.111 7.906 22.109 1 96.25 123 PRO B C 1
ATOM 2031 O O . PRO B 1 123 ? -1.07 8.539 21.656 1 96.25 123 PRO B O 1
ATOM 2034 N N . GLU B 1 124 ? -0.135 6.582 22.203 1 94.81 124 GLU B N 1
ATOM 2035 C CA . GLU B 1 124 ? -1.282 5.762 21.828 1 94.81 124 GLU B CA 1
ATOM 2036 C C . GLU B 1 124 ? -2.545 6.207 22.562 1 94.81 124 GLU B C 1
ATOM 2038 O O . GLU B 1 124 ? -3.648 6.105 22.031 1 94.81 124 GLU B O 1
ATOM 2043 N N . SER B 1 125 ? -2.42 6.711 23.75 1 92.06 125 SER B N 1
ATOM 2044 C CA . SER B 1 125 ? -3.541 7.16 24.562 1 92.06 125 SER B CA 1
ATOM 2045 C C . SER B 1 125 ? -4.273 8.328 23.906 1 92.06 125 SER B C 1
ATOM 2047 O O . SER B 1 125 ? -5.434 8.594 24.219 1 92.06 125 SER B O 1
ATOM 2049 N N . ASN B 1 126 ? -3.697 9.008 23.016 1 89.81 126 ASN B N 1
ATOM 2050 C CA . ASN B 1 126 ? -4.27 10.188 22.375 1 89.81 126 ASN B CA 1
ATOM 2051 C C . ASN B 1 126 ? -5.156 9.805 21.203 1 89.81 126 ASN B C 1
ATOM 2053 O O . ASN B 1 126 ? -5.91 10.633 20.688 1 89.81 126 ASN B O 1
ATOM 2057 N N . VAL B 1 127 ? -5.102 8.531 20.719 1 86.5 127 VAL B N 1
ATOM 2058 C CA . VAL B 1 127 ? -5.785 8.117 19.5 1 86.5 127 VAL B CA 1
ATOM 2059 C C . VAL B 1 127 ? -7.281 8.375 19.625 1 86.5 127 VAL B C 1
ATOM 2061 O O . VAL B 1 127 ? -7.902 8.938 18.719 1 86.5 127 VAL B O 1
ATOM 2064 N N . GLN B 1 128 ? -7.871 7.883 20.656 1 77.44 128 GLN B N 1
ATOM 2065 C CA . GLN B 1 128 ? -9.312 8.055 20.844 1 77.44 128 GLN B CA 1
ATOM 2066 C C . GLN B 1 128 ? -9.672 9.531 21 1 77.44 128 GLN B C 1
ATOM 2068 O O . GLN B 1 128 ? -10.711 9.977 20.5 1 77.44 128 GLN B O 1
ATOM 2073 N N . LEU B 1 129 ? -8.852 10.273 21.625 1 68.31 129 LEU B N 1
ATOM 2074 C CA . LEU B 1 129 ? -9.109 11.688 21.875 1 68.31 129 LEU B CA 1
ATOM 2075 C C . LEU B 1 129 ? -9.117 12.477 20.562 1 68.31 129 LEU B C 1
ATOM 2077 O O . LEU B 1 129 ? -9.984 13.328 20.359 1 68.31 129 LEU B O 1
ATOM 2081 N N . LEU B 1 130 ? -8.25 12.102 19.734 1 71.5 130 LEU B N 1
ATOM 2082 C CA . LEU B 1 130 ? -8.086 12.844 18.484 1 71.5 130 LEU B CA 1
ATOM 2083 C C . LEU B 1 130 ? -9.117 12.398 17.453 1 71.5 130 LEU B C 1
ATOM 2085 O O . LEU B 1 130 ? -9.57 13.211 16.641 1 71.5 130 LEU B O 1
ATOM 2089 N N . ALA B 1 131 ? -9.469 11.195 17.438 1 68.69 131 ALA B N 1
ATOM 2090 C CA . ALA B 1 131 ? -10.477 10.688 16.516 1 68.69 131 ALA B CA 1
ATOM 2091 C C . ALA B 1 131 ? -11.852 11.266 16.828 1 68.69 131 ALA B C 1
ATOM 2093 O O . ALA B 1 131 ? -12.641 11.547 15.922 1 68.69 131 ALA B O 1
ATOM 2094 N N . SER B 1 132 ? -12.141 11.375 18.031 1 58.47 132 SER B N 1
ATOM 2095 C CA . SER B 1 132 ? -13.422 11.914 18.484 1 58.47 132 SER B CA 1
ATOM 2096 C C . SER B 1 132 ? -13.508 13.414 18.234 1 58.47 132 SER B C 1
ATOM 2098 O O . SER B 1 132 ? -14.594 13.953 18.031 1 58.47 132 SER B O 1
ATOM 2100 N N . SER B 1 133 ? -12.391 14.109 18.297 1 55.41 133 SER B N 1
ATOM 2101 C CA . SER B 1 133 ? -12.398 15.562 18.156 1 55.41 133 SER B CA 1
ATOM 2102 C C . SER B 1 133 ? -12.672 15.961 16.703 1 55.41 133 SER B C 1
ATOM 2104 O O . SER B 1 133 ? -13.227 17.031 16.453 1 55.41 133 SER B O 1
ATOM 2106 N N . VAL B 1 134 ? -12.234 15.148 15.742 1 54.66 134 VAL B N 1
ATOM 2107 C CA . VAL B 1 134 ? -12.445 15.469 14.344 1 54.66 134 VAL B CA 1
ATOM 2108 C C . VAL B 1 134 ? -13.938 15.406 14.016 1 54.66 134 VAL B C 1
ATOM 2110 O O . VAL B 1 134 ? -14.414 16.109 13.125 1 54.66 134 VAL B O 1
ATOM 2113 N N . VAL B 1 135 ? -14.711 14.43 14.633 1 45.81 135 VAL B N 1
ATOM 2114 C CA . VAL B 1 135 ? -16.156 14.391 14.422 1 45.81 135 VAL B CA 1
ATOM 2115 C C . VAL B 1 135 ? -16.797 15.625 15.047 1 45.81 135 VAL B C 1
ATOM 2117 O O . VAL B 1 135 ? -17.891 16.031 14.641 1 45.81 135 VAL B O 1
ATOM 2120 N N . SER B 1 136 ? -16.203 16.062 16.094 1 40.62 136 SER B N 1
ATOM 2121 C CA . SER B 1 136 ? -16.906 17.109 16.828 1 40.62 136 SER B CA 1
ATOM 2122 C C . SER B 1 136 ? -16.766 18.453 16.125 1 40.62 136 SER B C 1
ATOM 2124 O O . SER B 1 136 ? -17.516 19.391 16.391 1 40.62 136 SER B O 1
ATOM 2126 N N . THR B 1 137 ? -15.68 18.688 15.414 1 37.88 137 THR B N 1
ATOM 2127 C CA . THR B 1 137 ? -15.586 20.031 14.875 1 37.88 137 THR B CA 1
ATOM 2128 C C . THR B 1 137 ? -16.547 20.219 13.711 1 37.88 137 THR B C 1
ATOM 2130 O O . THR B 1 137 ? -16.5 21.219 13 1 37.88 137 THR B O 1
ATOM 2133 N N . SER B 1 138 ? -17.266 19.219 13.227 1 34.25 138 SER B N 1
ATOM 2134 C CA . SER B 1 138 ? -18.344 19.609 12.32 1 34.25 138 SER B CA 1
ATOM 2135 C C . SER B 1 138 ? -19.422 20.391 13.062 1 34.25 138 SER B C 1
ATOM 2137 O O . SER B 1 138 ? -20.234 19.828 13.797 1 34.25 138 SER B O 1
ATOM 2139 N N . ALA B 1 139 ? -19.094 21.547 13.617 1 31.98 139 ALA B N 1
ATOM 2140 C CA . ALA B 1 139 ? -20.062 22.516 14.133 1 31.98 139 ALA B CA 1
ATOM 2141 C C . ALA B 1 139 ? -21.188 22.75 13.133 1 31.98 139 ALA B C 1
ATOM 2143 O O . ALA B 1 139 ? -20.938 23.109 11.977 1 31.98 139 ALA B O 1
ATOM 2144 N N . THR B 1 140 ? -22.188 22.031 13.273 1 32.28 140 THR B N 1
ATOM 2145 C CA . THR B 1 140 ? -23.5 22.391 12.734 1 32.28 140 THR B CA 1
ATOM 2146 C C . THR B 1 140 ? -23.844 23.828 13.07 1 32.28 140 THR B C 1
ATOM 2148 O O . THR B 1 140 ? -23.938 24.203 14.242 1 32.28 140 THR B O 1
ATOM 2151 N N . TYR B 1 141 ? -23.406 24.844 12.383 1 29.5 141 TYR B N 1
ATOM 2152 C CA . TYR B 1 141 ? -23.969 26.188 12.414 1 29.5 141 TYR B CA 1
ATOM 2153 C C . TYR B 1 141 ? -25.5 26.141 12.398 1 29.5 141 TYR B C 1
ATOM 2155 O O . TYR B 1 141 ? -26.094 25.609 11.469 1 29.5 141 TYR B O 1
ATOM 2163 N N . VAL B 1 142 ? -26.078 25.781 13.453 1 28.27 142 VAL B N 1
ATOM 2164 C CA . VAL B 1 142 ? -27.5 26.062 13.664 1 28.27 142 VAL B CA 1
ATOM 2165 C C . VAL B 1 142 ? -27.75 27.562 13.602 1 28.27 142 VAL B C 1
ATOM 2167 O O . VAL B 1 142 ? -27.125 28.328 14.336 1 28.27 142 VAL B O 1
ATOM 2170 N N . PHE B 1 143 ? -28.109 28.109 12.383 1 27.06 143 PHE B N 1
ATOM 2171 C CA . PHE B 1 143 ? -28.75 29.406 12.188 1 27.06 143 PHE B CA 1
ATOM 2172 C C . PHE B 1 143 ? -29.906 29.594 13.172 1 27.06 143 PHE B C 1
ATOM 2174 O O . PHE B 1 143 ? -30.797 28.75 13.25 1 27.06 143 PHE B O 1
ATOM 2181 N N . GLY B 1 144 ? -29.609 30.031 14.383 1 23.48 144 GLY B N 1
ATOM 2182 C CA . GLY B 1 144 ? -30.656 30.656 15.156 1 23.48 144 GLY B CA 1
ATOM 2183 C C . GLY B 1 144 ? -31.125 31.969 14.562 1 23.48 144 GLY B C 1
ATOM 2184 O O . GLY B 1 144 ? -30.406 32.594 13.781 1 23.48 144 GLY B O 1
#